Protein AF-A0A1A8DWT3-F1 (afdb_monomer_lite)

Organism: Nothobranchius kadleci (NCBI:txid1051664)

InterPro domains:
  IPR029713 Transmembrane protein 168 [PTHR14437] (1-229)

Secondary structure (DSSP, 8-state):
-HHHHHHHHH-HHHH--S-EEEEEEE----S--TTS------HHHHHHHHHHHHHHHHHHHHHHHHTT-EEEEEEE-TT---HHHHHHHHHHHHT-B-TTSSBPSEEEEEEES-B-TT-PEE-GGG-EE-HHHHHHHHHHHHTTS--EEEEEEESTT-HHHHHHGGG--SS-EEEEEEEE---TTS-TTS---TTHHHHHHHHHHH-TT----TT-TT-SEEEEEEE--

Foldseek 3Di:
DVVLVVVCLLAVQVNQPFAAAEEEEAAQAQQDDVPRGGDHDDPVVVVVSVVLRVVLQVLVVLLCVLRVHHYPYHDYDPQFADPVRVVVSLLVQLQDADPVGHRTQEYEYEYEDDADLLGWHQGPPRDTHDPVNSVVSNCVRDLVHNHAYEYEYQYANQVNSQVVQQAAPRGWYKYKYKHADPDPPADPVRGDDRNPQSNLSSCSNNPPPRPDDLPDPPDRMHIGMHTHD

Sequence (229 aa):
LECLFHGLFYELGNSLGGTCVGYAVVIPTNFCSPDGQPVLLPPGQVHELNRRSTGMLSNIQRFFACHLIENFGCDYSTSGVTLETLQAKIKAFLELRTADGPRHDTYVIFYSGHTHRSGEWALAGGDVLRLDQLLEWWREKNGSFCSRLILVLDCDNSLPWVREVRRVEGPYVAVQGATLARGSSVALEDTPQLGDFTSQWVEYNCNPNSTTRWLERDRAVSATYGIAK

Radius of gyration: 17.12 Å; chains: 1; bounding box: 46×32×48 Å

pLDDT: mean 81.99, std 15.59, range [33.81, 97.75]

Structure (mmCIF, N/CA/C/O backbone):
data_AF-A0A1A8DWT3-F1
#
_entry.id   AF-A0A1A8DWT3-F1
#
loop_
_atom_site.group_PDB
_atom_site.id
_atom_site.type_symbol
_atom_site.label_atom_id
_atom_site.label_alt_id
_atom_site.label_comp_id
_atom_site.label_asym_id
_atom_site.label_entity_id
_atom_site.label_seq_id
_atom_site.pdbx_PDB_ins_code
_atom_site.Cartn_x
_atom_site.Cartn_y
_atom_site.Cartn_z
_atom_site.occupancy
_atom_site.B_iso_or_equiv
_atom_site.auth_seq_id
_atom_site.auth_comp_id
_atom_site.auth_asym_id
_atom_site.auth_atom_id
_atom_site.pdbx_PDB_model_num
ATOM 1 N N . LEU A 1 1 ? -20.775 -8.122 2.816 1.00 40.69 1 LEU A N 1
ATOM 2 C CA . LEU A 1 1 ? -19.556 -7.382 3.215 1.00 40.69 1 LEU A CA 1
ATOM 3 C C . LEU A 1 1 ? -18.452 -7.498 2.164 1.00 40.69 1 LEU A C 1
ATOM 5 O O . LEU A 1 1 ? -17.904 -6.473 1.796 1.00 40.69 1 LEU A O 1
ATOM 9 N N . GLU A 1 2 ? -18.187 -8.686 1.607 1.00 33.81 2 GLU A N 1
ATOM 10 C CA . GLU A 1 2 ? -17.247 -8.855 0.480 1.00 33.81 2 GLU A CA 1
ATOM 11 C C . GLU A 1 2 ? -17.542 -7.919 -0.705 1.00 33.81 2 GLU A C 1
ATOM 13 O O . GLU A 1 2 ? -16.620 -7.298 -1.215 1.00 33.81 2 GLU A O 1
ATOM 18 N N . CYS A 1 3 ? -18.812 -7.707 -1.080 1.00 34.97 3 CYS A N 1
ATOM 19 C CA . CYS A 1 3 ? -19.174 -6.752 -2.141 1.00 34.97 3 CYS A CA 1
ATOM 20 C C . CYS A 1 3 ? -18.822 -5.289 -1.806 1.00 34.97 3 CYS A C 1
ATOM 22 O O . CYS A 1 3 ? -18.537 -4.517 -2.714 1.00 34.97 3 CYS A O 1
ATOM 24 N N . LEU A 1 4 ? -18.813 -4.912 -0.518 1.00 43.69 4 LEU A N 1
ATOM 25 C CA . LEU A 1 4 ? -18.410 -3.573 -0.072 1.00 43.69 4 LEU A CA 1
ATOM 26 C C . LEU A 1 4 ? -16.896 -3.409 -0.151 1.00 43.69 4 LEU A C 1
ATOM 28 O O . LEU A 1 4 ? -16.458 -2.372 -0.610 1.00 43.69 4 LEU A O 1
ATOM 32 N N . PHE A 1 5 ? -16.104 -4.423 0.216 1.00 45.97 5 PHE A N 1
ATOM 33 C CA . PHE A 1 5 ? -14.648 -4.394 0.021 1.00 45.97 5 PHE A CA 1
ATOM 34 C C . PHE A 1 5 ? -14.273 -4.441 -1.460 1.00 45.97 5 PHE A C 1
ATOM 36 O O . PHE A 1 5 ? -13.388 -3.713 -1.893 1.00 45.97 5 PHE A O 1
ATOM 43 N N . HIS A 1 6 ? -14.981 -5.240 -2.260 1.00 45.16 6 HIS A N 1
ATOM 44 C CA . HIS A 1 6 ? -14.756 -5.309 -3.700 1.00 45.16 6 HIS A CA 1
ATOM 45 C C . HIS A 1 6 ? -15.106 -3.981 -4.396 1.00 45.16 6 HIS A C 1
ATOM 47 O O . HIS A 1 6 ? -14.375 -3.565 -5.294 1.00 45.16 6 HIS A O 1
ATOM 53 N N . GLY A 1 7 ? -16.163 -3.296 -3.936 1.00 46.06 7 GLY A N 1
ATOM 54 C CA . GLY A 1 7 ? -16.511 -1.925 -4.324 1.00 46.06 7 GLY A CA 1
ATOM 55 C C . GLY A 1 7 ? -15.546 -0.872 -3.769 1.00 46.06 7 GLY A C 1
ATOM 56 O O . GLY A 1 7 ? -15.209 0.067 -4.479 1.00 46.06 7 GLY A O 1
ATOM 57 N N . LEU A 1 8 ? -15.010 -1.077 -2.559 1.00 50.84 8 LEU A N 1
ATOM 58 C CA . LEU A 1 8 ? -14.017 -0.205 -1.929 1.00 50.84 8 LEU A CA 1
ATOM 59 C C . LEU A 1 8 ? -12.749 -0.110 -2.771 1.00 50.84 8 LEU A C 1
ATOM 61 O O . LEU A 1 8 ? -12.173 0.956 -2.836 1.00 50.84 8 LEU A O 1
ATOM 65 N N . PHE A 1 9 ? -12.328 -1.192 -3.432 1.00 52.72 9 PHE A N 1
ATOM 66 C CA . PHE A 1 9 ? -11.199 -1.168 -4.371 1.00 52.72 9 PHE A CA 1
ATOM 67 C C . PHE A 1 9 ? -11.568 -0.715 -5.783 1.00 52.72 9 PHE A C 1
ATOM 69 O O . PHE A 1 9 ? -10.694 -0.256 -6.519 1.00 52.72 9 PHE A O 1
ATOM 76 N N . TYR A 1 10 ? -12.838 -0.858 -6.171 1.00 46.47 10 TYR A N 1
ATOM 77 C CA . TYR A 1 10 ? -13.343 -0.322 -7.433 1.00 46.47 10 TYR A CA 1
ATOM 78 C C . TYR A 1 10 ? -13.439 1.210 -7.382 1.00 46.47 10 TYR A C 1
ATOM 80 O O . TYR A 1 10 ? -13.222 1.857 -8.402 1.00 46.47 10 TYR A O 1
ATOM 88 N N . GLU A 1 11 ? -13.677 1.784 -6.198 1.00 51.81 11 GLU A N 1
ATOM 89 C CA . GLU A 1 11 ? -13.761 3.224 -5.950 1.00 51.81 11 GLU A CA 1
ATOM 90 C C . GLU A 1 11 ? -13.219 3.576 -4.553 1.00 51.81 11 GLU A C 1
ATOM 92 O O . GLU A 1 11 ? -13.984 4.012 -3.684 1.00 51.81 11 GLU A O 1
ATOM 97 N N . LEU A 1 12 ? -11.905 3.421 -4.310 1.00 55.62 12 LEU A N 1
ATOM 98 C CA . LEU A 1 12 ? -11.307 3.848 -3.026 1.00 55.62 12 LEU A CA 1
ATOM 99 C C . LEU A 1 12 ? -11.662 5.312 -2.752 1.00 55.62 12 LEU A C 1
ATOM 101 O O . LEU A 1 12 ? -11.933 5.685 -1.618 1.00 55.62 12 LEU A O 1
ATOM 105 N N . GLY A 1 13 ? -11.795 6.117 -3.805 1.00 46.53 13 GLY A N 1
ATOM 106 C CA . GLY A 1 13 ? -12.167 7.512 -3.668 1.00 46.53 13 GLY A CA 1
ATOM 107 C C . GLY A 1 13 ? -13.598 7.847 -3.281 1.00 46.53 13 GLY A C 1
ATOM 108 O O . GLY A 1 13 ? -13.795 8.850 -2.602 1.00 46.53 13 GLY A O 1
ATOM 109 N N . ASN A 1 14 ? -14.580 7.028 -3.657 1.00 43.94 14 ASN A N 1
ATOM 110 C CA . ASN A 1 14 ? -15.988 7.284 -3.325 1.00 43.94 14 ASN A CA 1
ATOM 111 C C . ASN A 1 14 ? -16.464 6.468 -2.114 1.00 43.94 14 ASN A C 1
ATOM 113 O O . ASN A 1 14 ? -17.538 6.735 -1.577 1.00 43.94 14 ASN A O 1
ATOM 117 N N . SER A 1 15 ? -15.681 5.468 -1.690 1.00 48.22 15 SER A N 1
ATOM 118 C CA . SER A 1 15 ? -16.102 4.454 -0.715 1.00 48.22 15 SER A CA 1
ATOM 119 C C . SER A 1 15 ? -15.298 4.448 0.588 1.00 48.22 15 SER A C 1
ATOM 121 O O . SER A 1 15 ? -15.630 3.673 1.490 1.00 48.22 15 SER A O 1
ATOM 123 N N . LEU A 1 16 ? -14.269 5.293 0.740 1.00 56.53 16 LEU A N 1
ATOM 124 C CA . LEU A 1 16 ? -13.616 5.533 2.034 1.00 56.53 16 LEU A CA 1
ATOM 125 C C . LEU A 1 16 ? -14.567 6.316 2.958 1.00 56.53 16 LEU A C 1
ATOM 127 O O . LEU A 1 16 ? -14.379 7.489 3.248 1.00 56.53 16 LEU A O 1
ATOM 131 N N . GLY A 1 17 ? -15.641 5.664 3.400 1.00 54.56 17 GLY A N 1
ATOM 132 C CA . GLY A 1 17 ? -16.468 6.162 4.489 1.00 54.56 17 GLY A CA 1
ATOM 133 C C . GLY A 1 17 ? -15.693 6.089 5.802 1.00 54.56 17 GLY A C 1
ATOM 134 O O . GLY A 1 17 ? -15.030 5.077 6.069 1.00 54.56 17 GLY A O 1
ATOM 135 N N . GLY A 1 18 ? -15.814 7.140 6.612 1.00 74.75 18 GLY A N 1
ATOM 136 C CA . GLY A 1 18 ? -15.169 7.241 7.918 1.00 74.75 18 GLY A CA 1
ATOM 137 C C . GLY A 1 18 ? -13.810 7.942 7.886 1.00 74.75 18 GLY A C 1
ATOM 138 O O . GLY A 1 18 ? -13.469 8.625 6.923 1.00 74.75 18 GLY A O 1
ATOM 139 N N . THR A 1 19 ? -13.035 7.790 8.957 1.00 89.00 19 THR A N 1
ATOM 140 C CA . THR A 1 19 ? -11.681 8.351 9.062 1.00 89.00 19 THR A CA 1
ATOM 141 C C . THR A 1 19 ? -10.650 7.388 8.470 1.00 89.00 19 THR A C 1
ATOM 143 O O . THR A 1 19 ? -10.712 6.172 8.671 1.00 89.00 19 THR A O 1
ATOM 146 N N . CYS A 1 20 ? -9.691 7.915 7.709 1.00 91.12 20 CYS A N 1
ATOM 147 C CA . CYS A 1 20 ? -8.683 7.112 7.022 1.00 91.12 20 CYS A CA 1
ATOM 148 C C . CYS A 1 20 ? -7.290 7.673 7.276 1.00 91.12 20 CYS A C 1
ATOM 150 O O . CYS A 1 20 ? -7.099 8.881 7.189 1.00 91.12 20 CYS A O 1
ATOM 152 N N . VAL A 1 21 ? -6.319 6.791 7.509 1.00 95.00 21 VAL A N 1
ATOM 153 C CA . VAL A 1 21 ? -4.903 7.147 7.642 1.00 95.00 21 VAL A CA 1
ATOM 154 C C . VAL A 1 21 ? -4.049 6.314 6.688 1.00 95.00 21 VAL A C 1
ATOM 156 O O . VAL A 1 21 ? -4.281 5.119 6.499 1.00 95.00 21 VAL A O 1
ATOM 159 N N . GLY A 1 22 ? -3.068 6.955 6.060 1.00 95.56 22 GLY A N 1
ATOM 160 C CA . GLY A 1 22 ? -2.176 6.374 5.068 1.00 95.56 22 GLY A CA 1
ATOM 161 C C . GLY A 1 22 ? -0.712 6.436 5.491 1.00 95.56 22 GLY A C 1
ATOM 162 O O . GLY A 1 22 ? -0.237 7.459 5.984 1.00 95.56 22 GLY A O 1
ATOM 163 N N . TYR A 1 23 ? 0.011 5.346 5.251 1.00 97.75 23 TYR A N 1
ATOM 164 C CA . TYR A 1 23 ? 1.461 5.260 5.368 1.00 97.75 23 TYR A CA 1
ATOM 165 C C . TYR A 1 23 ? 2.043 4.672 4.083 1.00 97.75 23 TYR A C 1
ATOM 167 O O . TYR A 1 23 ? 1.561 3.657 3.585 1.00 97.75 23 TYR A O 1
ATOM 175 N N . ALA A 1 24 ? 3.070 5.307 3.527 1.00 96.81 24 ALA A N 1
ATOM 176 C CA . ALA A 1 24 ? 3.722 4.847 2.306 1.00 96.81 24 ALA A CA 1
ATOM 177 C C . ALA A 1 24 ? 5.190 4.513 2.563 1.00 96.81 24 ALA A C 1
ATOM 179 O O . ALA A 1 24 ? 5.887 5.264 3.240 1.00 96.81 24 ALA A O 1
ATOM 180 N N . VAL A 1 25 ? 5.665 3.413 1.985 1.00 95.38 25 VAL A N 1
ATOM 181 C CA . VAL A 1 25 ? 7.059 2.970 2.058 1.00 95.38 25 VAL A CA 1
ATOM 182 C C . VAL A 1 25 ? 7.565 2.723 0.645 1.00 95.38 25 VAL A C 1
ATOM 184 O O . VAL A 1 25 ? 7.121 1.798 -0.035 1.00 95.38 25 VAL A O 1
ATOM 187 N N . VAL A 1 26 ? 8.506 3.554 0.203 1.00 93.44 26 VAL A N 1
ATOM 188 C CA . VAL A 1 26 ? 9.158 3.440 -1.102 1.00 93.44 26 VAL A CA 1
ATOM 189 C C . VAL A 1 26 ? 10.639 3.163 -0.885 1.00 93.44 26 VAL A C 1
ATOM 191 O O . VAL A 1 26 ? 11.400 4.022 -0.438 1.00 93.44 26 VAL A O 1
ATOM 194 N N . ILE A 1 27 ? 11.051 1.942 -1.208 1.00 89.00 27 ILE A N 1
ATOM 195 C CA . ILE A 1 27 ? 12.437 1.481 -1.130 1.00 89.00 27 ILE A CA 1
ATOM 196 C C . ILE A 1 27 ? 12.880 1.170 -2.560 1.00 89.00 27 ILE A C 1
ATOM 198 O O . ILE A 1 27 ? 12.630 0.064 -3.046 1.00 89.00 27 ILE A O 1
ATOM 202 N N . PRO A 1 28 ? 13.495 2.133 -3.271 1.00 77.25 28 PRO A N 1
ATOM 203 C CA . PRO A 1 28 ? 13.947 1.916 -4.635 1.00 77.25 28 PRO A CA 1
ATOM 204 C C . PRO A 1 28 ? 14.887 0.718 -4.695 1.00 77.25 28 PRO A C 1
ATOM 206 O O . PRO A 1 28 ? 15.819 0.587 -3.898 1.00 77.25 28 PRO A O 1
ATOM 209 N N . THR A 1 29 ? 14.640 -0.167 -5.653 1.00 66.06 29 THR A N 1
ATOM 210 C CA . THR A 1 29 ? 15.467 -1.345 -5.911 1.00 66.06 29 THR A CA 1
ATOM 211 C C . THR A 1 29 ? 16.823 -0.919 -6.463 1.00 66.06 29 THR A C 1
ATOM 213 O O . THR A 1 29 ? 17.010 -0.830 -7.671 1.00 66.06 29 THR A O 1
ATOM 216 N N . ASN A 1 30 ? 17.774 -0.662 -5.572 1.00 58.09 30 ASN A N 1
ATOM 217 C CA . ASN A 1 30 ? 19.140 -0.283 -5.928 1.00 58.09 30 ASN A CA 1
ATOM 218 C C . ASN A 1 30 ? 20.101 -1.481 -6.052 1.00 58.09 30 ASN A C 1
ATOM 220 O O . ASN A 1 30 ? 21.265 -1.275 -6.374 1.00 58.09 30 ASN A O 1
ATOM 224 N N . PHE A 1 31 ? 19.671 -2.714 -5.749 1.00 51.16 31 PHE A N 1
ATOM 225 C CA . PHE A 1 31 ? 20.634 -3.714 -5.264 1.00 51.16 31 PHE A CA 1
ATOM 226 C C . PHE A 1 31 ? 20.387 -5.172 -5.646 1.00 51.16 31 PHE A C 1
ATOM 228 O O . PHE A 1 31 ? 20.913 -6.041 -4.966 1.00 51.16 31 PHE A O 1
ATOM 235 N N . CYS A 1 32 ? 19.650 -5.496 -6.705 1.00 49.28 32 CYS A N 1
ATOM 236 C CA . CYS A 1 32 ? 19.490 -6.910 -7.044 1.00 49.28 32 CYS A CA 1
ATOM 237 C C . CYS A 1 32 ? 19.593 -7.149 -8.546 1.00 49.28 32 CYS A C 1
ATOM 239 O O . CYS A 1 32 ? 18.737 -6.714 -9.315 1.00 49.28 32 CYS A O 1
ATOM 241 N N . SER A 1 33 ? 20.602 -7.925 -8.950 1.00 51.59 33 SER A N 1
ATOM 242 C CA . SER A 1 33 ? 20.463 -8.789 -10.124 1.00 51.59 33 SER A CA 1
ATOM 243 C C . SER A 1 33 ? 19.190 -9.653 -9.980 1.00 51.59 33 SER A C 1
ATOM 245 O O . SER A 1 33 ? 18.665 -9.793 -8.872 1.00 51.59 33 SER A O 1
ATOM 247 N N . PRO A 1 34 ? 18.685 -10.291 -11.049 1.00 49.66 34 PRO A N 1
ATOM 248 C CA . PRO A 1 34 ? 17.579 -11.254 -10.947 1.00 49.66 34 PRO A CA 1
ATOM 249 C C . PRO A 1 34 ? 17.790 -12.365 -9.894 1.00 49.66 34 PRO A C 1
ATOM 251 O O . PRO A 1 34 ? 16.821 -12.981 -9.447 1.00 49.66 34 PRO A O 1
ATOM 254 N N . ASP A 1 35 ? 19.044 -12.579 -9.475 1.00 50.50 35 ASP A N 1
ATOM 255 C CA . ASP A 1 35 ? 19.479 -13.547 -8.464 1.00 50.50 35 ASP A CA 1
ATOM 256 C C . ASP A 1 35 ? 19.651 -12.946 -7.051 1.00 50.50 35 ASP A C 1
ATOM 258 O O . ASP A 1 35 ? 20.107 -13.633 -6.139 1.00 50.50 35 ASP A O 1
ATOM 262 N N . GLY A 1 36 ? 19.300 -11.671 -6.845 1.00 51.09 36 GLY A N 1
ATOM 263 C CA . GLY A 1 36 ? 19.318 -11.015 -5.532 1.00 51.09 36 GLY A CA 1
ATOM 264 C C . GLY A 1 36 ? 20.679 -10.470 -5.086 1.00 51.09 36 GLY A C 1
ATOM 265 O O . GLY A 1 36 ? 20.846 -10.168 -3.907 1.00 51.09 36 GLY A O 1
ATOM 266 N N . GLN A 1 37 ? 21.665 -10.364 -5.986 1.00 52.81 37 GLN A N 1
ATOM 267 C CA . GLN A 1 37 ? 22.996 -9.848 -5.642 1.00 52.81 37 GLN A CA 1
ATOM 268 C C . GLN A 1 37 ? 23.084 -8.319 -5.807 1.00 52.81 37 GLN A C 1
ATOM 270 O O . GLN A 1 37 ? 22.626 -7.811 -6.836 1.00 52.81 37 GLN A O 1
ATOM 275 N N . PRO A 1 38 ? 23.729 -7.594 -4.869 1.00 59.94 38 PRO A N 1
ATOM 276 C CA . PRO A 1 38 ? 23.978 -6.156 -4.970 1.00 59.94 38 PRO A CA 1
ATOM 277 C C . PRO A 1 38 ? 24.795 -5.815 -6.212 1.00 59.94 38 PRO A C 1
ATOM 279 O O . PRO A 1 38 ? 25.962 -6.180 -6.332 1.00 59.94 38 PRO A O 1
ATOM 282 N N . VAL A 1 39 ? 24.170 -5.082 -7.135 1.00 63.78 39 VAL A N 1
ATOM 283 C CA . VAL A 1 39 ? 24.812 -4.550 -8.340 1.00 63.78 39 VAL A CA 1
ATOM 284 C C . VAL A 1 39 ? 24.830 -3.033 -8.253 1.00 63.78 39 VAL A C 1
ATOM 286 O O . VAL A 1 39 ? 23.803 -2.405 -8.015 1.00 63.78 39 VAL A O 1
ATOM 289 N N . LEU A 1 40 ? 26.003 -2.440 -8.473 1.00 65.06 40 LEU A N 1
ATOM 290 C CA . LEU A 1 40 ? 26.128 -0.995 -8.591 1.00 65.06 40 LEU A CA 1
ATOM 291 C C . LEU A 1 40 ? 25.490 -0.543 -9.910 1.00 65.06 40 LEU A C 1
ATOM 293 O O . LEU A 1 40 ? 25.955 -0.907 -10.991 1.00 65.06 40 LEU A O 1
ATOM 297 N N . LEU A 1 41 ? 24.422 0.245 -9.821 1.00 66.19 41 LEU A N 1
ATOM 298 C CA . LEU A 1 41 ? 23.754 0.789 -10.998 1.00 66.19 41 LEU A CA 1
ATOM 299 C C . LEU A 1 41 ? 24.595 1.922 -11.625 1.00 66.19 41 LEU A C 1
ATOM 301 O O . LEU A 1 41 ? 25.138 2.759 -10.898 1.00 66.19 41 LEU A O 1
ATOM 305 N N . PRO A 1 42 ? 24.686 2.006 -12.967 1.00 76.75 42 PRO A N 1
ATOM 306 C CA . PRO A 1 42 ? 25.267 3.155 -13.653 1.00 76.75 42 PRO A CA 1
ATOM 307 C C . PRO A 1 42 ? 24.586 4.476 -13.246 1.00 76.75 42 PRO A C 1
ATOM 309 O O . PRO A 1 42 ? 23.371 4.485 -13.028 1.00 76.75 42 PRO A O 1
ATOM 312 N N . PRO A 1 43 ? 25.299 5.621 -13.236 1.00 75.81 43 PRO A N 1
ATOM 313 C CA . PRO A 1 43 ? 24.750 6.901 -12.771 1.00 75.81 43 PRO A CA 1
ATOM 314 C C . PRO A 1 43 ? 23.433 7.322 -13.444 1.00 75.81 43 PRO A C 1
ATOM 316 O O . PRO A 1 43 ? 22.539 7.842 -12.780 1.00 75.81 43 PRO A O 1
ATOM 319 N N . GLY A 1 44 ? 23.281 7.056 -14.747 1.00 76.81 44 GLY A N 1
ATOM 320 C CA . GLY A 1 44 ? 22.041 7.347 -15.477 1.00 76.81 44 GLY A CA 1
ATOM 321 C C . GLY A 1 44 ? 20.846 6.515 -15.000 1.00 76.81 44 GLY A C 1
ATOM 322 O O . GLY A 1 44 ? 19.747 7.043 -14.866 1.00 76.81 44 GLY A O 1
ATOM 323 N N . GLN A 1 45 ? 21.066 5.240 -14.665 1.00 75.31 45 GLN A N 1
ATOM 324 C CA . GLN A 1 45 ? 20.019 4.364 -14.129 1.00 75.31 45 GLN A CA 1
ATOM 325 C C . GLN A 1 45 ? 19.640 4.754 -12.696 1.00 75.31 45 GLN A C 1
ATOM 327 O O . GLN A 1 45 ? 18.464 4.728 -12.351 1.00 75.31 45 GLN A O 1
ATOM 332 N N . VAL A 1 46 ? 20.610 5.193 -11.883 1.00 77.50 46 VAL A N 1
ATOM 333 C CA . VAL A 1 46 ? 20.346 5.738 -10.540 1.00 77.50 46 VAL A CA 1
ATOM 334 C C . VAL A 1 46 ? 19.497 7.008 -10.620 1.00 77.50 46 VAL A C 1
ATOM 336 O O . VAL A 1 46 ? 18.551 7.169 -9.850 1.00 77.50 46 VAL A O 1
ATOM 339 N N . HIS A 1 47 ? 19.811 7.916 -11.550 1.00 80.50 47 HIS A N 1
ATOM 340 C CA . HIS A 1 47 ? 19.030 9.138 -11.735 1.00 80.50 47 HIS A CA 1
ATOM 341 C C . HIS A 1 47 ? 17.587 8.834 -12.149 1.00 80.50 47 HIS A C 1
ATOM 343 O O . HIS A 1 47 ? 16.655 9.375 -11.554 1.00 80.50 47 HIS A O 1
ATOM 349 N N . GLU A 1 48 ? 17.399 7.928 -13.109 1.00 81.88 48 GLU A N 1
ATOM 350 C CA . GLU A 1 48 ? 16.068 7.530 -13.563 1.00 81.88 48 GLU A CA 1
ATOM 351 C C . GLU A 1 48 ? 15.266 6.838 -12.456 1.00 81.88 48 GLU A C 1
ATOM 353 O O . GLU A 1 48 ? 14.107 7.174 -12.221 1.00 81.88 48 GLU A O 1
ATOM 358 N N . LEU A 1 49 ? 15.892 5.931 -11.707 1.00 80.69 49 LEU A N 1
ATOM 359 C CA . LEU A 1 49 ? 15.252 5.253 -10.584 1.00 80.69 49 LEU A CA 1
ATOM 360 C C . LEU A 1 49 ? 14.818 6.237 -9.490 1.00 80.69 49 LEU A C 1
ATOM 362 O O . LEU A 1 49 ? 13.698 6.138 -8.984 1.00 80.69 49 LEU A O 1
ATOM 366 N N . ASN A 1 50 ? 15.666 7.215 -9.156 1.00 84.25 50 ASN A N 1
ATOM 367 C CA . ASN A 1 50 ? 15.306 8.286 -8.228 1.00 84.25 50 ASN A CA 1
ATOM 368 C C . ASN A 1 50 ? 14.119 9.097 -8.764 1.00 84.25 50 ASN A C 1
ATOM 370 O O . ASN A 1 50 ? 13.163 9.317 -8.026 1.00 84.25 50 ASN A O 1
ATOM 374 N N . ARG A 1 51 ? 14.144 9.494 -10.045 1.00 87.38 51 ARG A N 1
ATOM 375 C CA . ARG A 1 51 ? 13.063 10.252 -10.700 1.00 87.38 51 ARG A CA 1
ATOM 376 C C . ARG A 1 51 ? 11.730 9.503 -10.649 1.00 87.38 51 ARG A C 1
ATOM 378 O O . ARG A 1 51 ? 10.704 10.088 -10.311 1.00 87.38 51 ARG A O 1
ATOM 385 N N . ARG A 1 52 ? 11.739 8.203 -10.952 1.00 87.19 52 ARG A N 1
ATOM 386 C CA . ARG A 1 52 ? 10.541 7.354 -10.885 1.00 87.19 52 ARG A CA 1
ATOM 387 C C . ARG A 1 52 ? 10.040 7.205 -9.453 1.00 87.19 52 ARG A C 1
ATOM 389 O O . ARG A 1 52 ? 8.842 7.306 -9.208 1.00 87.19 52 ARG A O 1
ATOM 396 N N . SER A 1 53 ? 10.945 7.013 -8.499 1.00 87.88 53 SER A N 1
ATOM 397 C CA . SER A 1 53 ? 10.578 6.796 -7.098 1.00 87.88 53 SER A CA 1
ATOM 398 C C . SER A 1 53 ? 10.028 8.047 -6.421 1.00 87.88 53 SER A C 1
ATOM 400 O O . SER A 1 53 ? 9.054 7.959 -5.674 1.00 87.88 53 SER A O 1
ATOM 402 N N . THR A 1 54 ? 10.578 9.224 -6.723 1.00 88.56 54 THR A N 1
ATOM 403 C CA . THR A 1 54 ? 9.990 10.493 -6.276 1.00 88.56 54 THR A CA 1
ATOM 404 C C . THR A 1 54 ? 8.644 10.750 -6.947 1.00 88.56 54 THR A C 1
ATOM 406 O O . THR A 1 54 ? 7.710 11.167 -6.268 1.00 88.56 54 THR A O 1
ATOM 409 N N . GLY A 1 55 ? 8.495 10.405 -8.232 1.00 90.81 55 GLY A N 1
ATOM 410 C CA . GLY A 1 55 ? 7.202 10.420 -8.922 1.00 90.81 55 GLY A CA 1
ATOM 411 C C . GLY A 1 55 ? 6.151 9.530 -8.245 1.00 90.81 55 GLY A C 1
ATOM 412 O O . GLY A 1 55 ? 5.019 9.967 -8.041 1.00 90.81 55 GLY A O 1
ATOM 413 N N . MET A 1 56 ? 6.525 8.318 -7.817 1.00 91.56 56 MET A N 1
ATOM 414 C CA . MET A 1 56 ? 5.646 7.433 -7.039 1.00 91.56 56 MET A CA 1
ATOM 415 C C . MET A 1 56 ? 5.212 8.071 -5.717 1.00 91.56 56 MET A C 1
ATOM 417 O O . MET A 1 56 ? 4.023 8.064 -5.404 1.00 91.56 56 MET A O 1
ATOM 421 N N . LEU A 1 57 ? 6.141 8.667 -4.964 1.00 91.50 57 LEU A N 1
ATOM 422 C CA . LEU A 1 57 ? 5.814 9.364 -3.716 1.00 91.50 57 LEU A CA 1
ATOM 423 C C . LEU A 1 57 ? 4.837 10.517 -3.952 1.00 91.50 57 LEU A C 1
ATOM 425 O O . LEU A 1 57 ? 3.838 10.618 -3.244 1.00 91.50 57 LEU A O 1
ATOM 429 N N . SER A 1 58 ? 5.080 11.349 -4.970 1.00 93.44 58 SER A N 1
ATOM 430 C CA . SER A 1 58 ? 4.169 12.439 -5.333 1.00 93.44 58 SER A CA 1
ATOM 431 C C . SER A 1 58 ? 2.783 11.922 -5.723 1.00 93.44 58 SER A C 1
ATOM 433 O O . SER A 1 58 ? 1.778 12.505 -5.324 1.00 93.44 58 SER A O 1
ATOM 435 N N . ASN A 1 59 ? 2.709 10.801 -6.446 1.00 93.50 59 ASN A N 1
ATOM 436 C CA . ASN A 1 59 ? 1.442 10.164 -6.794 1.00 93.50 59 ASN A CA 1
ATOM 437 C C . ASN A 1 59 ? 0.688 9.673 -5.550 1.00 93.50 59 ASN A C 1
ATOM 439 O O . ASN A 1 59 ? -0.505 9.937 -5.424 1.00 93.50 59 ASN A O 1
ATOM 443 N N . ILE A 1 60 ? 1.359 9.009 -4.608 1.00 93.75 60 ILE A N 1
ATOM 444 C CA . ILE A 1 60 ? 0.707 8.521 -3.384 1.00 93.75 60 ILE A CA 1
ATOM 445 C C . ILE A 1 60 ? 0.277 9.668 -2.470 1.00 93.75 60 ILE A C 1
ATOM 447 O O . ILE A 1 60 ? -0.827 9.644 -1.931 1.00 93.75 60 ILE A O 1
ATOM 451 N N . GLN A 1 61 ? 1.083 10.722 -2.359 1.00 93.19 61 GLN A N 1
ATOM 452 C CA . GLN A 1 61 ? 0.682 11.935 -1.648 1.00 93.19 61 GLN A CA 1
ATOM 453 C C . GLN A 1 61 ? -0.535 12.600 -2.304 1.00 93.19 61 GLN A C 1
ATOM 455 O O . GLN A 1 61 ? -1.446 13.029 -1.595 1.00 93.19 61 GLN A O 1
ATOM 460 N N . ARG A 1 62 ? -0.595 12.636 -3.645 1.00 92.62 62 ARG A N 1
ATOM 461 C CA . ARG A 1 62 ? -1.781 13.092 -4.387 1.00 92.62 62 ARG A CA 1
ATOM 462 C C . ARG A 1 62 ? -2.996 12.235 -4.050 1.00 92.62 62 ARG A C 1
ATOM 464 O O . ARG A 1 62 ? -4.042 12.793 -3.754 1.00 92.62 62 ARG A O 1
ATOM 471 N N . PHE A 1 63 ? -2.852 10.912 -4.046 1.00 90.75 63 PHE A N 1
ATOM 472 C CA . PHE A 1 63 ? -3.927 9.996 -3.670 1.00 90.75 63 PHE A CA 1
ATOM 473 C C . PHE A 1 63 ? -4.439 10.262 -2.251 1.00 90.75 63 PHE A C 1
ATOM 475 O O . PHE A 1 63 ? -5.646 10.396 -2.056 1.00 90.75 63 PHE A O 1
ATOM 482 N N . PHE A 1 64 ? -3.541 10.422 -1.273 1.00 91.88 64 PHE A N 1
ATOM 483 C CA . PHE A 1 64 ? -3.945 10.756 0.092 1.00 91.88 64 PHE A CA 1
ATOM 484 C C . PHE A 1 64 ? -4.704 12.086 0.151 1.00 91.88 64 PHE A C 1
ATOM 486 O O . PHE A 1 64 ? -5.769 12.153 0.760 1.00 91.88 64 PHE A O 1
ATOM 493 N N . ALA A 1 65 ? -4.220 13.118 -0.543 1.00 90.81 65 ALA A N 1
ATOM 494 C CA . ALA A 1 65 ? -4.881 14.418 -0.589 1.00 90.81 65 ALA A CA 1
ATOM 495 C C . ALA A 1 65 ? -6.259 14.368 -1.278 1.00 90.81 65 ALA A C 1
ATOM 497 O O . ALA A 1 65 ? -7.223 14.929 -0.761 1.00 90.81 65 ALA A O 1
ATOM 498 N N . CYS A 1 66 ? -6.372 13.676 -2.417 1.00 87.44 66 CYS A N 1
ATOM 499 C CA . CYS A 1 66 ? -7.615 13.552 -3.184 1.00 87.44 66 CYS A CA 1
ATOM 500 C C . CYS A 1 66 ? -8.734 12.849 -2.408 1.00 87.44 66 CYS A C 1
ATOM 502 O O . CYS A 1 66 ? -9.906 13.114 -2.668 1.00 87.44 66 CYS A O 1
ATOM 504 N N . HIS A 1 67 ? -8.386 11.983 -1.456 1.00 84.88 67 HIS A N 1
ATOM 505 C CA . HIS A 1 67 ? -9.346 11.209 -0.667 1.00 84.88 67 HIS A CA 1
ATOM 506 C C . HIS A 1 67 ? -9.381 11.593 0.810 1.00 84.88 67 HIS A C 1
ATOM 508 O O . HIS A 1 67 ? -9.955 10.860 1.610 1.00 84.88 67 HIS A O 1
ATOM 514 N N . LEU A 1 68 ? -8.781 12.736 1.171 1.00 88.25 68 LEU A N 1
ATOM 515 C CA . LEU A 1 68 ? -8.736 13.249 2.546 1.00 88.25 68 LEU A CA 1
ATOM 516 C C . LEU A 1 68 ? -8.200 12.215 3.554 1.00 88.25 68 LEU A C 1
ATOM 518 O O . LEU A 1 68 ? -8.642 12.150 4.699 1.00 88.25 68 LEU A O 1
ATOM 522 N N . ILE A 1 69 ? -7.243 11.397 3.116 1.00 90.44 69 ILE A N 1
ATOM 523 C CA . ILE A 1 69 ? -6.564 10.415 3.957 1.00 90.44 69 ILE A CA 1
ATOM 524 C C . ILE A 1 69 ? -5.526 11.157 4.796 1.00 90.44 69 ILE A C 1
ATOM 526 O O . ILE A 1 69 ? -4.659 11.849 4.255 1.00 90.44 69 ILE A O 1
ATOM 530 N N . GLU A 1 70 ? -5.585 10.989 6.115 1.00 93.19 70 GLU A N 1
ATOM 531 C CA . GLU A 1 70 ? -4.575 11.515 7.025 1.00 93.19 70 GLU A CA 1
ATOM 532 C C . GLU A 1 70 ? -3.215 10.898 6.690 1.00 93.19 70 GLU A C 1
ATOM 534 O O . GLU A 1 70 ? -3.036 9.680 6.689 1.00 93.19 70 GLU A O 1
ATOM 539 N N . ASN A 1 71 ? -2.239 11.742 6.371 1.00 94.19 71 ASN A N 1
ATOM 540 C CA . ASN A 1 71 ? -0.913 11.280 5.998 1.00 94.19 71 ASN A CA 1
ATOM 541 C C . ASN A 1 71 ? -0.057 11.084 7.254 1.00 94.19 71 ASN A C 1
ATOM 543 O O . ASN A 1 71 ? 0.459 12.055 7.805 1.00 94.19 71 ASN A O 1
ATOM 547 N N . PHE A 1 72 ? 0.127 9.831 7.673 1.00 96.31 72 PHE A N 1
ATOM 548 C CA . PHE A 1 72 ? 1.054 9.493 8.754 1.00 96.31 72 PHE A CA 1
ATOM 549 C C . PHE A 1 72 ? 2.513 9.701 8.329 1.00 96.31 72 PHE A C 1
ATOM 551 O O . PHE A 1 72 ? 3.347 10.143 9.117 1.00 96.31 72 PHE A O 1
ATOM 558 N N . GLY A 1 73 ? 2.829 9.378 7.075 1.00 94.25 73 GLY A N 1
ATOM 559 C CA . GLY A 1 73 ? 4.165 9.544 6.524 1.00 94.25 73 GLY A CA 1
ATOM 560 C C . GLY A 1 73 ? 4.355 8.856 5.177 1.00 94.25 73 GLY A C 1
ATOM 561 O O . GLY A 1 73 ? 3.628 7.936 4.800 1.00 94.25 73 GLY A O 1
ATOM 562 N N . CYS A 1 74 ? 5.373 9.305 4.448 1.00 93.19 74 CYS A N 1
ATOM 563 C CA . CYS A 1 74 ? 5.834 8.688 3.210 1.00 93.19 74 CYS A CA 1
ATOM 564 C C . CYS A 1 74 ? 7.347 8.492 3.308 1.00 93.19 74 CYS A C 1
ATOM 566 O O . CYS A 1 74 ? 8.118 9.436 3.131 1.00 93.19 74 CYS A O 1
ATOM 568 N N . ASP A 1 75 ? 7.759 7.273 3.627 1.00 93.00 75 ASP A N 1
ATOM 569 C CA . ASP A 1 75 ? 9.154 6.906 3.793 1.00 93.00 75 ASP A CA 1
ATOM 570 C C . ASP A 1 75 ? 9.810 6.630 2.444 1.00 93.00 75 ASP A C 1
ATOM 572 O O . ASP A 1 75 ? 9.293 5.882 1.612 1.00 93.00 75 ASP A O 1
ATOM 576 N N . TYR A 1 76 ? 10.993 7.209 2.268 1.00 90.62 76 TYR A N 1
ATOM 577 C CA . TYR A 1 76 ? 11.850 7.008 1.112 1.00 90.62 76 TYR A CA 1
ATOM 578 C C . TYR A 1 76 ? 13.244 6.613 1.576 1.00 90.62 76 TYR A C 1
ATOM 580 O O . TYR A 1 76 ? 13.880 7.371 2.308 1.00 90.62 76 TYR A O 1
ATOM 588 N N . SER A 1 77 ? 13.737 5.452 1.144 1.00 87.62 77 SER A N 1
ATOM 589 C CA . SER A 1 77 ? 15.107 5.046 1.465 1.00 87.62 77 SER A CA 1
ATOM 590 C C . SER A 1 77 ? 15.797 4.345 0.309 1.00 87.62 77 SER A C 1
ATOM 592 O O . SER A 1 77 ? 15.458 3.220 -0.049 1.00 87.62 77 SER A O 1
ATOM 594 N N . THR A 1 78 ? 16.836 4.987 -0.223 1.00 81.19 78 THR A N 1
ATOM 595 C CA . THR A 1 78 ? 17.725 4.417 -1.243 1.00 81.19 78 THR A CA 1
ATOM 596 C C . THR A 1 78 ? 18.720 3.411 -0.670 1.00 81.19 78 THR A C 1
ATOM 598 O O . THR A 1 78 ? 19.224 2.577 -1.416 1.00 81.19 78 THR A O 1
ATOM 601 N N . SER A 1 79 ? 19.012 3.460 0.632 1.00 77.25 79 SER A N 1
ATOM 602 C CA . SER A 1 79 ? 19.917 2.523 1.313 1.00 77.25 79 SER A CA 1
ATOM 603 C C . SER A 1 79 ? 19.191 1.330 1.945 1.00 77.25 79 SER A C 1
ATOM 605 O O . SER A 1 79 ? 19.820 0.517 2.617 1.00 77.25 79 SER A O 1
ATOM 607 N N . GLY A 1 80 ? 17.873 1.226 1.755 1.00 82.44 80 GLY A N 1
ATOM 608 C CA . GLY A 1 80 ? 17.029 0.247 2.436 1.00 82.44 80 GLY A CA 1
ATOM 609 C C . GLY A 1 80 ? 16.591 0.697 3.833 1.00 82.44 80 GLY A C 1
ATOM 610 O O . GLY A 1 80 ? 17.036 1.720 4.357 1.00 82.44 80 GLY A O 1
ATOM 611 N N . VAL A 1 81 ? 15.673 -0.058 4.428 1.00 88.12 81 VAL A N 1
ATOM 612 C CA . VAL A 1 81 ? 15.140 0.166 5.782 1.00 88.12 81 VAL A CA 1
ATOM 613 C C . VAL A 1 81 ? 15.320 -1.127 6.563 1.00 88.12 81 VAL A C 1
ATOM 615 O O . VAL A 1 81 ? 15.087 -2.190 5.998 1.00 88.12 81 VAL A O 1
ATOM 618 N N . THR A 1 82 ? 15.757 -1.062 7.821 1.00 91.56 82 THR A N 1
ATOM 619 C CA . THR A 1 82 ? 15.887 -2.253 8.678 1.00 91.56 82 THR A CA 1
ATOM 620 C C . THR A 1 82 ? 14.520 -2.718 9.177 1.00 91.56 82 THR A C 1
ATOM 622 O O . THR A 1 82 ? 13.588 -1.915 9.298 1.00 91.56 82 THR A O 1
ATOM 625 N N . LEU A 1 83 ? 14.396 -4.003 9.522 1.00 93.56 83 LEU A N 1
ATOM 626 C CA . LEU A 1 83 ? 13.153 -4.541 10.081 1.00 93.56 83 LEU A CA 1
ATOM 627 C C . LEU A 1 83 ? 12.741 -3.822 11.366 1.00 93.56 83 LEU A C 1
ATOM 629 O O . LEU A 1 83 ? 11.574 -3.480 11.516 1.00 93.56 83 LEU A O 1
ATOM 633 N N . GLU A 1 84 ? 13.692 -3.526 12.251 1.00 95.25 84 GLU A N 1
ATOM 634 C CA . GLU A 1 84 ? 13.425 -2.829 13.512 1.00 95.25 84 GLU A CA 1
ATOM 635 C C . GLU A 1 84 ? 12.808 -1.439 13.290 1.00 95.25 84 GLU A C 1
ATOM 637 O O . GLU A 1 84 ? 11.773 -1.113 13.875 1.00 95.25 84 GLU A O 1
ATOM 642 N N . THR A 1 85 ? 13.400 -0.629 12.403 1.00 94.38 85 THR A N 1
ATOM 643 C CA . THR A 1 85 ? 12.888 0.720 12.109 1.00 94.38 85 THR A CA 1
ATOM 644 C C . THR A 1 85 ? 11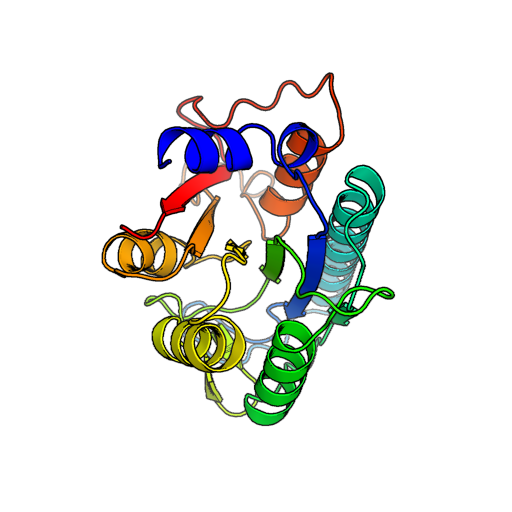.515 0.660 11.445 1.00 94.38 85 THR A C 1
ATOM 646 O O . THR A 1 85 ? 10.613 1.413 11.821 1.00 94.38 85 THR A O 1
ATOM 649 N N . LEU A 1 86 ? 11.331 -0.255 10.487 1.00 95.44 86 LEU A N 1
ATOM 650 C CA . LEU A 1 86 ? 10.049 -0.421 9.808 1.00 95.44 86 LEU A CA 1
ATOM 651 C C . LEU A 1 86 ? 8.962 -0.911 10.773 1.00 95.44 86 LEU A C 1
ATOM 653 O O . LEU A 1 86 ? 7.857 -0.372 10.774 1.00 95.44 86 LEU A O 1
ATOM 657 N N . GLN A 1 87 ? 9.281 -1.884 11.627 1.00 96.62 87 GLN A N 1
ATOM 658 C CA . GLN A 1 87 ? 8.380 -2.405 12.650 1.00 96.62 87 GLN A CA 1
ATOM 659 C C . GLN A 1 87 ? 7.944 -1.303 13.617 1.00 96.62 87 GLN A C 1
ATOM 661 O O . GLN A 1 87 ? 6.750 -1.178 13.890 1.00 96.62 87 GLN A O 1
ATOM 666 N N . ALA A 1 88 ? 8.879 -0.496 14.125 1.00 96.56 88 ALA A N 1
ATOM 667 C CA . ALA A 1 88 ? 8.560 0.599 15.039 1.00 96.56 88 ALA A CA 1
ATOM 668 C C . ALA A 1 88 ? 7.580 1.597 14.401 1.00 96.56 88 ALA A C 1
ATOM 670 O O . ALA A 1 88 ? 6.572 1.951 15.015 1.00 96.56 88 ALA A O 1
ATOM 671 N N . LYS A 1 89 ? 7.821 1.988 13.141 1.00 96.75 89 LYS A N 1
ATOM 672 C CA . LYS A 1 89 ? 6.927 2.890 12.402 1.00 96.75 89 LYS A CA 1
ATOM 673 C C . LYS A 1 89 ? 5.566 2.278 12.107 1.00 96.75 89 LYS A C 1
ATOM 675 O O . LYS A 1 89 ? 4.561 2.939 12.343 1.00 96.75 89 LYS A O 1
ATOM 680 N N . ILE A 1 90 ? 5.514 1.031 11.633 1.00 97.50 90 ILE A N 1
ATOM 681 C CA . ILE A 1 90 ? 4.241 0.354 11.361 1.00 97.50 90 ILE A CA 1
ATOM 682 C C . ILE A 1 90 ? 3.438 0.225 12.655 1.00 97.50 90 ILE A C 1
ATOM 684 O O . ILE A 1 90 ? 2.263 0.569 12.665 1.00 97.50 90 ILE A O 1
ATOM 688 N N . LYS A 1 91 ? 4.043 -0.197 13.770 1.00 96.81 91 LYS A N 1
ATOM 689 C CA . LYS A 1 91 ? 3.318 -0.292 15.046 1.00 96.81 91 LYS A CA 1
ATOM 690 C C . LYS A 1 91 ? 2.788 1.068 15.511 1.00 96.81 91 LYS A C 1
ATOM 692 O O . LYS A 1 91 ? 1.624 1.135 15.893 1.00 96.81 91 LYS A O 1
ATOM 697 N N . ALA A 1 92 ? 3.583 2.136 15.408 1.00 96.56 92 ALA A N 1
ATOM 698 C CA . ALA A 1 92 ? 3.130 3.492 15.726 1.00 96.56 92 ALA A CA 1
ATOM 699 C C . ALA A 1 92 ? 1.971 3.949 14.819 1.00 96.56 92 ALA A C 1
ATOM 701 O O . ALA A 1 92 ? 0.981 4.489 15.305 1.00 96.56 92 ALA A O 1
ATOM 702 N N 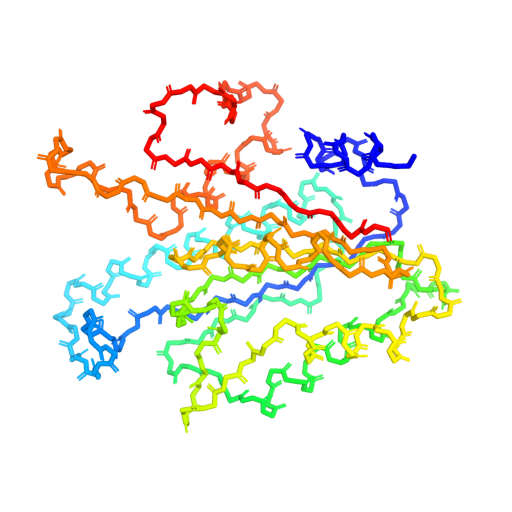. PHE A 1 93 ? 2.055 3.668 13.516 1.00 97.38 93 PHE A N 1
ATOM 703 C CA . PHE A 1 93 ? 0.987 3.930 12.550 1.00 97.38 93 PHE A CA 1
ATOM 704 C C . PHE A 1 93 ? -0.308 3.193 12.912 1.00 97.38 93 PHE A C 1
ATOM 706 O O . PHE A 1 93 ? -1.370 3.804 12.975 1.00 97.38 93 PHE A O 1
ATOM 713 N N . LEU A 1 94 ? -0.226 1.895 13.215 1.00 95.56 94 LEU A N 1
ATOM 714 C CA . LEU A 1 94 ? -1.380 1.074 13.600 1.00 95.56 94 LEU A CA 1
ATOM 715 C C . LEU A 1 94 ? -2.002 1.503 14.937 1.00 95.56 94 LEU A C 1
ATOM 717 O O . LEU A 1 94 ? -3.160 1.186 15.218 1.00 95.56 94 LEU A O 1
ATOM 721 N N . GLU A 1 95 ? -1.240 2.222 15.760 1.00 94.25 95 GLU A N 1
ATOM 722 C CA . GLU A 1 95 ? -1.682 2.824 17.012 1.00 94.25 95 GLU A CA 1
ATOM 723 C C . GLU A 1 95 ? -2.185 4.265 16.867 1.00 94.25 95 GLU A C 1
ATOM 725 O O . GLU A 1 95 ? -2.613 4.852 17.868 1.00 94.25 95 GLU A O 1
ATOM 730 N N . LEU A 1 96 ? -2.219 4.826 15.660 1.00 93.50 96 LEU A N 1
ATOM 731 C CA . LEU A 1 96 ? -2.737 6.170 15.460 1.00 93.50 96 LEU A CA 1
ATOM 732 C C . LEU A 1 96 ? -4.245 6.223 15.731 1.00 93.50 96 LEU A C 1
ATOM 734 O O . LEU A 1 96 ? -4.988 5.276 15.449 1.00 93.50 96 LEU A O 1
ATOM 738 N N . ARG A 1 97 ? -4.695 7.332 16.308 1.00 91.81 97 ARG A N 1
ATOM 739 C CA . ARG A 1 97 ? -6.095 7.638 16.619 1.00 91.81 97 ARG A CA 1
ATOM 740 C C . ARG A 1 97 ? -6.448 8.974 15.996 1.00 91.81 97 ARG A C 1
ATOM 742 O O . ARG A 1 97 ? -5.563 9.799 15.788 1.00 91.81 97 ARG A O 1
ATOM 749 N N . THR A 1 98 ? -7.725 9.169 15.728 1.00 89.81 98 THR A N 1
ATOM 750 C CA . THR A 1 98 ? -8.249 10.455 15.281 1.00 89.81 98 THR A CA 1
ATOM 751 C C . THR A 1 98 ? -8.130 11.485 16.411 1.00 89.81 98 THR A C 1
ATOM 753 O O . THR A 1 98 ? -7.960 11.134 17.584 1.00 89.81 98 THR A O 1
ATOM 756 N N . ALA A 1 99 ? -8.234 12.773 16.078 1.00 86.06 99 ALA A N 1
ATOM 757 C CA . ALA A 1 99 ? -8.094 13.860 17.053 1.00 86.06 99 ALA A CA 1
ATOM 758 C C . ALA A 1 99 ? -9.121 13.802 18.206 1.00 86.06 99 ALA A C 1
ATOM 760 O O . ALA A 1 99 ? -8.844 14.268 19.309 1.00 86.06 99 ALA A O 1
ATOM 761 N N . ASP A 1 100 ? -10.293 13.214 17.965 1.00 84.62 100 ASP A N 1
ATOM 762 C CA . ASP A 1 100 ? -11.373 12.998 18.932 1.00 84.62 100 ASP A CA 1
ATOM 763 C C . ASP A 1 100 ? -11.234 11.687 19.737 1.00 84.62 100 ASP A C 1
ATOM 765 O O . ASP A 1 100 ? -12.036 11.423 20.634 1.00 84.62 100 ASP A O 1
ATOM 769 N N . GLY A 1 101 ? -10.200 10.877 19.468 1.00 84.06 101 GLY A N 1
ATOM 770 C CA . GLY A 1 101 ? -9.822 9.703 20.259 1.00 84.06 101 GLY A CA 1
ATOM 771 C C . GLY A 1 101 ? -10.123 8.295 19.704 1.00 84.06 101 GLY A C 1
ATOM 772 O O . GLY A 1 101 ? -9.405 7.370 20.119 1.00 84.06 101 GLY A O 1
ATOM 773 N N . PRO A 1 102 ? -11.117 8.029 18.829 1.00 87.56 102 PRO A N 1
ATOM 774 C CA . PRO A 1 102 ? -11.314 6.687 18.275 1.00 87.56 102 PRO A CA 1
ATOM 775 C C . PRO A 1 102 ? -10.179 6.239 17.335 1.00 87.56 102 PRO A C 1
ATOM 777 O O . PRO A 1 102 ? -9.286 6.997 16.956 1.00 87.56 102 PRO A O 1
ATOM 780 N N . ARG A 1 103 ? -10.172 4.941 17.005 1.00 90.19 103 ARG A N 1
ATOM 781 C CA . ARG A 1 103 ? -9.309 4.392 15.946 1.00 90.19 103 ARG A CA 1
ATOM 782 C C . ARG A 1 103 ? -9.788 4.887 14.586 1.00 90.19 103 ARG A C 1
ATOM 784 O O . ARG A 1 103 ? -10.973 5.160 14.424 1.00 90.19 103 ARG A O 1
ATOM 791 N N . HIS A 1 104 ? -8.878 4.925 13.616 1.00 91.56 104 HIS A N 1
ATOM 792 C CA . HIS A 1 104 ? -9.280 5.168 12.238 1.00 91.56 104 HIS A CA 1
ATOM 793 C C . HIS A 1 104 ? -10.131 4.005 11.721 1.00 91.56 104 HIS A C 1
ATOM 795 O O . HIS A 1 104 ? -9.894 2.841 12.065 1.00 91.56 104 HIS A O 1
ATOM 801 N N . ASP A 1 105 ? -11.107 4.296 10.868 1.00 89.62 105 ASP A N 1
ATOM 802 C CA . ASP A 1 105 ? -11.935 3.261 10.248 1.00 89.62 105 ASP A CA 1
ATOM 803 C C . ASP A 1 105 ? -11.148 2.460 9.202 1.00 89.62 105 ASP A C 1
ATOM 805 O O . ASP A 1 105 ? -11.443 1.284 8.967 1.00 89.62 105 ASP A O 1
ATOM 809 N N . THR A 1 106 ? -10.151 3.091 8.570 1.00 91.12 106 THR A N 1
ATOM 810 C CA . THR A 1 106 ? -9.291 2.478 7.548 1.00 91.12 106 THR A CA 1
ATOM 811 C C . THR A 1 106 ? -7.830 2.889 7.716 1.00 91.12 106 THR A C 1
ATOM 813 O O . THR A 1 106 ? -7.511 4.071 7.824 1.00 91.12 106 THR A O 1
ATOM 816 N N . TYR A 1 107 ? -6.939 1.904 7.666 1.00 94.38 107 TYR A N 1
ATOM 817 C CA . TYR A 1 107 ? -5.493 2.065 7.604 1.00 94.38 107 TYR A CA 1
ATOM 818 C C . TYR A 1 107 ? -5.016 1.586 6.237 1.00 94.38 107 TYR A C 1
ATOM 820 O O . TYR A 1 107 ? -5.269 0.443 5.853 1.00 94.38 107 TYR A O 1
ATOM 828 N N . VAL A 1 108 ? -4.321 2.446 5.500 1.00 94.62 108 VAL A N 1
ATOM 829 C CA . VAL A 1 108 ? -3.762 2.126 4.185 1.00 94.62 108 VAL A CA 1
ATOM 830 C C . VAL A 1 108 ? -2.245 2.093 4.286 1.00 94.62 108 VAL A C 1
ATOM 832 O O . VAL A 1 108 ? -1.630 3.087 4.664 1.00 94.62 108 VAL A O 1
ATOM 835 N N . ILE A 1 109 ? -1.634 0.967 3.925 1.00 97.06 109 ILE A N 1
ATOM 836 C CA . ILE A 1 109 ? -0.184 0.863 3.754 1.00 97.06 109 ILE A CA 1
ATOM 837 C C . ILE A 1 109 ? 0.109 0.688 2.271 1.00 97.06 109 ILE A C 1
ATOM 839 O O . ILE A 1 109 ? -0.304 -0.295 1.656 1.00 97.06 109 ILE A O 1
ATOM 843 N N . PHE A 1 110 ? 0.842 1.637 1.705 1.00 96.50 110 PHE A N 1
ATOM 844 C CA . PHE A 1 110 ? 1.409 1.516 0.372 1.00 96.50 110 PHE A CA 1
ATOM 845 C C . PHE A 1 110 ? 2.854 1.029 0.469 1.00 96.50 110 PHE A C 1
ATOM 847 O O . PHE A 1 110 ? 3.645 1.582 1.235 1.00 96.50 110 PHE A O 1
ATOM 854 N N . TYR A 1 111 ? 3.213 0.032 -0.334 1.00 95.75 111 TYR A N 1
ATOM 855 C CA . TYR A 1 111 ? 4.584 -0.446 -0.445 1.00 95.75 111 TYR A CA 1
ATOM 856 C C . TYR A 1 111 ? 5.023 -0.545 -1.899 1.00 95.75 111 TYR A C 1
ATOM 858 O O . TYR A 1 111 ? 4.355 -1.168 -2.726 1.00 95.75 111 TYR A O 1
ATOM 866 N N . SER A 1 112 ? 6.197 0.017 -2.172 1.00 93.00 112 SER A N 1
ATOM 867 C CA . SER A 1 112 ? 6.928 -0.176 -3.415 1.00 93.00 112 SER A CA 1
ATOM 868 C C . SER A 1 112 ? 8.389 -0.453 -3.107 1.00 93.00 112 SER A C 1
ATOM 870 O O . SER A 1 112 ? 9.088 0.397 -2.555 1.00 93.00 112 SER A O 1
ATOM 872 N N . GLY A 1 113 ? 8.876 -1.626 -3.494 1.00 89.56 113 GLY A N 1
ATOM 873 C CA . GLY A 1 113 ? 10.264 -2.001 -3.270 1.00 89.56 113 GLY A CA 1
ATOM 874 C C . GLY A 1 113 ? 10.575 -3.446 -3.623 1.00 89.56 113 GLY A C 1
ATOM 875 O O . GLY A 1 113 ? 9.790 -4.134 -4.283 1.00 89.56 113 GLY A O 1
ATOM 876 N N . HIS A 1 114 ? 11.761 -3.897 -3.211 1.00 86.50 114 HIS A N 1
ATOM 877 C CA . HIS A 1 114 ? 12.234 -5.237 -3.532 1.00 86.50 114 HIS A CA 1
ATOM 878 C C . HIS A 1 114 ? 11.466 -6.310 -2.757 1.00 86.50 114 HIS A C 1
ATOM 880 O O . HIS A 1 114 ? 11.307 -6.227 -1.542 1.00 86.50 114 HIS A O 1
ATOM 886 N N . THR A 1 115 ? 11.041 -7.356 -3.460 1.00 89.38 115 THR A N 1
ATOM 887 C CA . THR A 1 115 ? 10.352 -8.501 -2.859 1.00 89.38 115 THR A CA 1
ATOM 888 C C . THR A 1 115 ? 10.986 -9.807 -3.295 1.00 89.38 115 THR A C 1
ATOM 890 O O . THR A 1 115 ? 11.389 -9.957 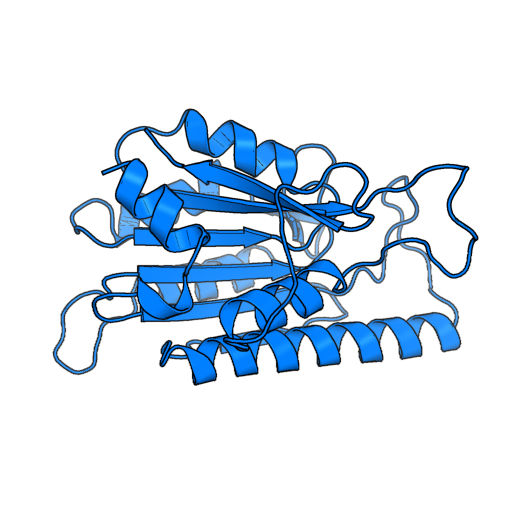-4.451 1.00 89.38 115 THR A O 1
ATOM 893 N N . HIS A 1 116 ? 11.029 -10.776 -2.384 1.00 89.50 116 HIS A N 1
ATOM 894 C CA . HIS A 1 116 ? 11.382 -12.151 -2.723 1.00 89.50 116 HIS A CA 1
ATOM 895 C C . HIS A 1 116 ? 10.257 -12.824 -3.519 1.00 89.50 116 HIS A C 1
ATOM 897 O O . HIS A 1 116 ? 9.135 -12.329 -3.585 1.00 89.50 116 HIS A O 1
ATOM 903 N N . ARG A 1 117 ? 10.534 -13.987 -4.122 1.00 87.94 117 ARG A N 1
ATOM 904 C CA . ARG A 1 117 ? 9.557 -14.722 -4.956 1.00 87.94 117 ARG A CA 1
ATOM 905 C C . ARG A 1 117 ? 8.285 -15.127 -4.201 1.00 87.94 117 ARG A C 1
ATOM 907 O O . ARG A 1 117 ? 7.237 -15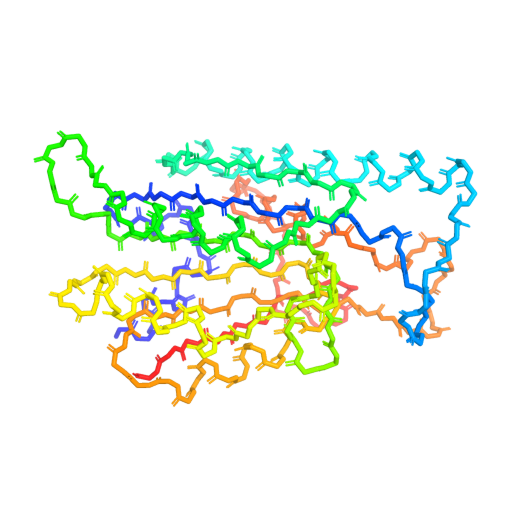.294 -4.817 1.00 87.94 117 ARG A O 1
ATOM 914 N N . SER A 1 118 ? 8.376 -15.286 -2.885 1.00 88.50 118 SER A N 1
ATOM 915 C CA . SER A 1 118 ? 7.258 -15.563 -1.974 1.00 88.50 118 SER A CA 1
ATOM 916 C C . SER A 1 118 ? 6.525 -14.297 -1.505 1.00 88.50 118 SER A C 1
ATOM 918 O O . SER A 1 118 ? 5.519 -14.398 -0.810 1.00 88.50 118 SER A O 1
ATOM 920 N N . GLY A 1 119 ? 6.953 -13.117 -1.959 1.00 90.62 119 GLY A N 1
ATOM 921 C CA . GLY A 1 119 ? 6.307 -11.824 -1.738 1.00 90.62 119 GLY A CA 1
ATOM 922 C C . GLY A 1 119 ? 6.766 -11.078 -0.490 1.00 90.62 119 GLY A C 1
ATOM 923 O O . GLY A 1 119 ? 6.332 -9.948 -0.280 1.00 90.62 119 GLY A O 1
ATOM 924 N N . GLU A 1 120 ? 7.652 -11.658 0.324 1.00 94.25 120 GLU A N 1
ATOM 925 C CA . GLU A 1 120 ? 8.232 -10.959 1.470 1.00 94.25 120 GLU A CA 1
ATOM 926 C C . GLU A 1 120 ? 8.979 -9.708 1.025 1.00 94.25 120 GLU A C 1
ATOM 928 O O . GLU A 1 120 ? 9.700 -9.720 0.022 1.00 94.25 120 GLU A O 1
ATOM 933 N N . TRP A 1 121 ? 8.839 -8.639 1.804 1.00 94.00 121 TRP A N 1
ATOM 934 C CA . TRP A 1 121 ? 9.565 -7.402 1.560 1.00 94.00 121 TRP A CA 1
ATOM 935 C C . TRP A 1 121 ? 11.007 -7.604 1.987 1.00 94.00 121 TRP A C 1
ATOM 937 O O . TRP A 1 121 ? 11.264 -7.947 3.141 1.00 94.00 121 TRP A O 1
ATOM 947 N N . ALA A 1 122 ? 11.937 -7.391 1.064 1.00 90.62 122 ALA A N 1
ATOM 948 C CA . ALA A 1 122 ? 13.355 -7.457 1.363 1.00 90.62 122 ALA A CA 1
ATOM 949 C C . ALA A 1 122 ? 13.798 -6.146 2.019 1.00 90.62 122 ALA A C 1
ATOM 951 O O . ALA A 1 122 ? 13.552 -5.055 1.492 1.00 90.62 122 ALA A O 1
ATOM 952 N N . LEU A 1 123 ? 14.441 -6.260 3.176 1.00 90.69 123 LEU A N 1
ATOM 953 C CA . LEU A 1 123 ? 14.853 -5.142 4.012 1.00 90.69 123 LEU A CA 1
ATOM 954 C C . LEU A 1 123 ? 16.382 -5.068 4.115 1.00 90.69 123 LEU A C 1
ATOM 956 O O . LEU A 1 123 ? 17.117 -5.981 3.727 1.00 90.69 123 LEU A O 1
ATOM 960 N N . ALA A 1 124 ? 16.879 -3.939 4.617 1.00 87.75 124 ALA A N 1
ATOM 961 C CA . ALA A 1 124 ? 18.306 -3.768 4.861 1.00 87.75 124 ALA A CA 1
ATOM 962 C C . ALA A 1 124 ? 18.795 -4.797 5.892 1.00 87.75 124 ALA A C 1
ATOM 964 O O . ALA A 1 124 ? 18.087 -5.111 6.844 1.00 87.75 124 ALA A O 1
ATOM 965 N N . GLY A 1 125 ? 20.017 -5.300 5.705 1.00 82.19 125 GLY A N 1
ATOM 966 C CA . GLY A 1 125 ? 20.601 -6.321 6.582 1.00 82.19 125 GLY A CA 1
ATOM 967 C C . GLY A 1 125 ? 20.210 -7.763 6.240 1.00 82.19 125 GLY A C 1
ATOM 968 O O . GLY A 1 125 ? 20.648 -8.673 6.932 1.00 82.19 125 GLY A O 1
ATOM 969 N N . GLY A 1 126 ? 19.443 -7.988 5.165 1.00 83.00 126 GLY A N 1
ATOM 970 C CA . GLY A 1 126 ? 18.981 -9.325 4.771 1.00 83.00 126 GLY A CA 1
ATOM 971 C C . GLY A 1 126 ? 17.741 -9.796 5.532 1.00 83.00 126 GLY A C 1
ATOM 972 O O . GLY A 1 126 ? 17.294 -10.925 5.334 1.00 83.00 126 GLY A O 1
ATOM 973 N N . ASP A 1 127 ? 17.177 -8.929 6.374 1.00 89.94 127 ASP A N 1
ATOM 974 C CA . ASP A 1 127 ? 15.894 -9.168 7.015 1.00 89.94 127 ASP A CA 1
ATOM 975 C C . ASP A 1 127 ? 14.757 -9.141 5.993 1.00 89.94 127 ASP A C 1
ATOM 977 O O . ASP A 1 127 ? 14.847 -8.542 4.915 1.00 89.94 127 ASP A O 1
ATOM 981 N N . VAL A 1 128 ? 13.644 -9.765 6.366 1.00 93.50 128 VAL A N 1
ATOM 982 C CA . VAL A 1 128 ? 12.432 -9.792 5.553 1.00 93.50 128 VAL A CA 1
ATOM 983 C C . VAL A 1 128 ? 11.210 -9.490 6.407 1.00 93.50 128 VAL A C 1
ATOM 985 O O . VAL A 1 128 ? 11.121 -9.952 7.543 1.00 93.50 128 VAL A O 1
ATOM 988 N N . LEU A 1 129 ? 10.251 -8.750 5.850 1.00 96.06 129 LEU A N 1
ATOM 989 C CA . LEU A 1 129 ? 8.917 -8.619 6.436 1.00 96.06 129 LEU A CA 1
ATOM 990 C C . LEU A 1 129 ? 7.949 -9.536 5.695 1.00 96.06 129 LEU A C 1
ATOM 992 O O . LEU A 1 129 ? 7.778 -9.435 4.477 1.00 96.06 129 LEU A O 1
ATOM 996 N N . ARG A 1 130 ? 7.306 -10.425 6.449 1.00 96.56 130 ARG A N 1
ATOM 997 C CA . ARG A 1 130 ? 6.283 -11.348 5.954 1.00 96.56 130 ARG A CA 1
ATOM 998 C C . ARG A 1 130 ? 4.877 -10.808 6.210 1.00 96.56 130 ARG A C 1
ATOM 1000 O O . ARG A 1 130 ? 4.667 -9.981 7.099 1.00 96.56 130 ARG A O 1
ATOM 1007 N N . LEU A 1 131 ? 3.907 -11.308 5.443 1.00 96.00 131 LEU A N 1
ATOM 1008 C CA . LEU A 1 131 ? 2.508 -10.922 5.604 1.00 96.00 131 LEU A CA 1
ATOM 1009 C C . LEU A 1 131 ? 1.969 -11.333 6.981 1.00 96.00 131 LEU A C 1
ATOM 1011 O O . LEU A 1 131 ? 1.350 -10.517 7.656 1.00 96.00 131 LEU A O 1
ATOM 1015 N N . ASP A 1 132 ? 2.225 -12.566 7.419 1.00 95.19 132 ASP A N 1
ATOM 1016 C CA . ASP A 1 132 ? 1.795 -13.091 8.720 1.00 95.19 132 ASP A CA 1
ATOM 1017 C C . ASP A 1 132 ? 2.249 -12.213 9.898 1.00 95.19 132 ASP A C 1
ATOM 1019 O O . ASP A 1 132 ? 1.436 -11.911 10.774 1.00 95.19 132 ASP A O 1
ATOM 1023 N N . GLN A 1 133 ? 3.496 -11.737 9.864 1.00 96.69 133 GLN A N 1
ATOM 1024 C CA . GLN A 1 133 ? 4.073 -10.829 10.855 1.00 96.69 133 GLN A CA 1
ATOM 1025 C C . GLN A 1 133 ? 3.361 -9.466 10.871 1.00 96.69 133 GLN A C 1
ATOM 1027 O O . GLN A 1 133 ? 3.003 -8.960 11.936 1.00 96.69 133 GLN A O 1
ATOM 1032 N N . LEU A 1 134 ? 3.089 -8.880 9.700 1.00 97.12 134 LEU A N 1
ATOM 1033 C CA . LEU A 1 134 ? 2.331 -7.627 9.605 1.00 97.12 134 LEU A CA 1
ATOM 1034 C C . LEU A 1 134 ? 0.897 -7.808 10.130 1.00 97.12 134 LEU A C 1
ATOM 1036 O O . LEU A 1 134 ? 0.387 -6.969 10.875 1.00 97.12 134 LEU A O 1
ATOM 1040 N N . LEU A 1 135 ? 0.251 -8.923 9.782 1.00 95.62 135 LEU A N 1
ATOM 1041 C CA . LEU A 1 135 ? -1.098 -9.254 10.241 1.00 95.62 135 LEU A CA 1
ATOM 1042 C C . LEU A 1 135 ? -1.159 -9.543 11.743 1.00 95.62 135 LEU A C 1
ATOM 1044 O O . LEU A 1 135 ? -2.180 -9.276 12.375 1.00 95.62 135 LEU A O 1
ATOM 1048 N N . GLU A 1 136 ? -0.094 -10.083 12.328 1.00 95.75 136 GLU A N 1
ATOM 1049 C CA . GLU A 1 136 ? 0.034 -10.226 13.774 1.00 95.75 136 GLU A CA 1
ATOM 1050 C C . GLU A 1 136 ? 0.029 -8.855 14.451 1.00 95.75 136 GLU A C 1
ATOM 1052 O O . GLU A 1 136 ? -0.780 -8.635 15.350 1.00 95.75 136 GLU A O 1
ATOM 1057 N N . TRP A 1 137 ? 0.833 -7.904 13.964 1.00 96.44 137 TRP A N 1
ATOM 1058 C CA . TRP A 1 137 ? 0.824 -6.532 14.483 1.00 96.44 137 TRP A CA 1
ATOM 1059 C C . TRP A 1 137 ? -0.539 -5.859 14.298 1.00 96.44 137 TRP A C 1
ATOM 1061 O O . TRP A 1 137 ? -1.012 -5.157 15.191 1.00 96.44 137 TRP A O 1
ATOM 1071 N N . TRP A 1 138 ? -1.209 -6.109 13.171 1.00 95.00 138 TRP A N 1
ATOM 1072 C CA . TRP A 1 138 ? -2.571 -5.637 12.941 1.00 95.00 138 TRP A CA 1
ATOM 1073 C C . TRP A 1 138 ? -3.557 -6.183 13.976 1.00 95.00 138 TRP A C 1
ATOM 1075 O O . TRP A 1 138 ? -4.279 -5.407 14.601 1.00 95.00 138 TRP A O 1
ATOM 1085 N N . ARG A 1 139 ? -3.565 -7.501 14.208 1.00 93.25 139 ARG A N 1
ATOM 1086 C CA . ARG A 1 139 ? -4.437 -8.136 15.208 1.00 93.25 139 ARG A CA 1
ATOM 1087 C C . ARG A 1 139 ? -4.123 -7.656 16.624 1.00 93.25 139 ARG A C 1
ATOM 1089 O O . ARG A 1 139 ? -5.053 -7.398 17.380 1.00 93.25 139 ARG A O 1
ATOM 1096 N N . GLU A 1 140 ? -2.845 -7.484 16.957 1.00 93.38 140 GLU A N 1
ATOM 1097 C CA . GLU A 1 140 ? -2.394 -6.971 18.256 1.00 93.38 140 GLU A CA 1
ATOM 1098 C C . GLU A 1 140 ? -2.994 -5.586 18.551 1.00 93.38 140 GLU A C 1
ATOM 1100 O O . GLU A 1 140 ? -3.456 -5.333 19.662 1.00 93.38 140 GLU A O 1
ATOM 1105 N N . LYS A 1 141 ? -3.007 -4.682 17.561 1.00 91.75 141 LYS A N 1
ATOM 1106 C CA . LYS A 1 141 ? -3.410 -3.278 17.763 1.00 91.75 141 LYS A CA 1
ATOM 1107 C C . LYS A 1 141 ? -4.875 -2.986 17.457 1.00 91.75 141 LYS A C 1
ATOM 1109 O O . LYS A 1 141 ? -5.450 -2.090 18.082 1.00 91.75 141 LYS A O 1
ATOM 1114 N N . ASN A 1 142 ? -5.455 -3.714 16.505 1.00 89.88 142 ASN A N 1
ATOM 1115 C CA . ASN A 1 142 ? -6.768 -3.430 15.928 1.00 89.88 142 ASN A CA 1
ATOM 1116 C C . ASN A 1 142 ? -7.725 -4.636 15.927 1.00 89.88 142 ASN A C 1
ATOM 1118 O O . ASN A 1 142 ? -8.864 -4.490 15.503 1.00 89.88 142 ASN A O 1
ATOM 1122 N N . GLY A 1 143 ? -7.329 -5.807 16.444 1.00 84.25 143 GLY A N 1
ATOM 1123 C CA . GLY A 1 143 ? -8.159 -7.023 16.418 1.00 84.25 143 GLY A CA 1
ATOM 1124 C C . GLY A 1 143 ? -9.456 -6.953 17.234 1.00 84.25 143 GLY A C 1
ATOM 1125 O O . GLY A 1 143 ? -10.377 -7.722 16.977 1.00 84.25 143 GLY A O 1
ATOM 1126 N N . SER A 1 144 ? -9.551 -6.032 18.196 1.00 84.44 144 SER A N 1
ATOM 1127 C CA . SER A 1 144 ? -10.770 -5.751 18.969 1.00 84.44 144 SER A CA 1
ATOM 1128 C C . SER A 1 144 ? -11.596 -4.580 18.421 1.00 84.44 144 SER A C 1
ATOM 1130 O O . SER A 1 144 ? -12.607 -4.213 19.018 1.00 84.44 144 SER A O 1
ATOM 1132 N N . PHE A 1 145 ? -11.174 -3.983 17.304 1.00 84.38 145 PHE A N 1
ATOM 1133 C CA . PHE A 1 145 ? -11.814 -2.831 16.678 1.00 84.38 145 PHE A CA 1
ATOM 1134 C C . PHE A 1 145 ? -12.369 -3.211 15.300 1.00 84.38 145 PHE A C 1
ATOM 1136 O O . PHE A 1 145 ? -11.896 -4.139 14.651 1.00 84.38 145 PHE A O 1
ATOM 1143 N N . CYS A 1 146 ? -13.353 -2.455 14.815 1.00 83.31 146 CYS A N 1
ATOM 1144 C CA . CYS A 1 146 ? -13.923 -2.637 13.474 1.00 83.31 146 CYS A CA 1
ATOM 1145 C C . CYS A 1 146 ? -13.107 -1.934 12.371 1.00 83.31 146 CYS A C 1
ATOM 1147 O O . CYS A 1 146 ? -13.617 -1.712 11.273 1.00 83.31 146 CYS A O 1
ATOM 1149 N N . SER A 1 147 ? -11.860 -1.558 12.665 1.00 88.56 147 SER A N 1
ATOM 1150 C CA . SER A 1 147 ? -10.960 -0.924 11.708 1.00 88.56 147 SER A CA 1
ATOM 1151 C C . SER A 1 147 ? -10.601 -1.886 10.576 1.00 88.56 147 SER A C 1
ATOM 1153 O O . SER A 1 147 ? -10.625 -3.110 10.731 1.00 88.56 147 SER A O 1
ATOM 1155 N N . ARG A 1 148 ? -10.243 -1.321 9.426 1.00 90.81 148 ARG A N 1
ATOM 1156 C CA . ARG A 1 148 ? -9.880 -2.055 8.209 1.00 90.81 148 ARG A CA 1
ATOM 1157 C C . ARG A 1 148 ? -8.423 -1.800 7.854 1.00 90.81 148 ARG A C 1
ATOM 1159 O O . ARG A 1 148 ? -7.959 -0.674 7.998 1.00 90.81 148 ARG A O 1
ATOM 1166 N N . LEU A 1 149 ? -7.731 -2.810 7.340 1.00 93.25 149 LEU A N 1
ATOM 1167 C CA . LEU A 1 149 ? -6.377 -2.681 6.806 1.00 93.25 149 LEU A CA 1
ATOM 1168 C C . LEU A 1 149 ? -6.372 -2.940 5.301 1.00 93.25 149 LEU A C 1
ATOM 1170 O O . LEU A 1 149 ? -6.854 -3.967 4.826 1.00 93.25 149 LEU A O 1
ATOM 1174 N N . ILE A 1 150 ? -5.778 -2.019 4.553 1.00 93.12 150 ILE A N 1
ATOM 1175 C CA . ILE A 1 150 ? -5.610 -2.115 3.108 1.00 93.12 150 ILE A CA 1
ATOM 1176 C C . ILE A 1 150 ? -4.124 -2.043 2.790 1.00 93.12 150 ILE A C 1
ATOM 1178 O O . ILE A 1 150 ? -3.459 -1.067 3.127 1.00 93.12 150 ILE A O 1
ATOM 1182 N N . LEU A 1 151 ? -3.613 -3.066 2.115 1.00 95.44 151 LEU A N 1
ATOM 1183 C CA . LEU A 1 151 ? -2.254 -3.090 1.590 1.00 95.44 151 LEU A CA 1
ATOM 1184 C C . LEU A 1 151 ? -2.301 -2.844 0.082 1.00 95.44 151 LEU A C 1
ATOM 1186 O O . LEU A 1 151 ? -2.970 -3.581 -0.640 1.00 95.44 151 LEU A O 1
ATOM 1190 N N . VAL A 1 152 ? -1.584 -1.832 -0.398 1.00 94.75 152 VAL A N 1
ATOM 1191 C CA . VAL A 1 152 ? -1.415 -1.546 -1.829 1.00 94.75 152 VAL A CA 1
ATOM 1192 C C . VAL A 1 152 ? 0.045 -1.788 -2.189 1.00 94.75 152 VAL A C 1
ATOM 1194 O O . VAL A 1 152 ? 0.935 -1.138 -1.648 1.00 94.75 152 VAL A O 1
ATOM 1197 N N . LEU A 1 153 ? 0.291 -2.750 -3.075 1.00 94.75 153 LEU A N 1
ATOM 1198 C CA . LEU A 1 153 ? 1.622 -3.257 -3.394 1.00 94.75 153 LEU A CA 1
ATOM 1199 C C . LEU A 1 153 ? 1.962 -2.985 -4.864 1.00 94.75 153 LEU A C 1
ATOM 1201 O O . LEU A 1 153 ? 1.428 -3.645 -5.762 1.00 94.75 153 LEU A O 1
ATOM 1205 N N . ASP A 1 154 ? 2.886 -2.056 -5.100 1.00 92.50 154 ASP A N 1
ATOM 1206 C CA . ASP A 1 154 ? 3.552 -1.870 -6.392 1.00 92.50 154 ASP A CA 1
ATO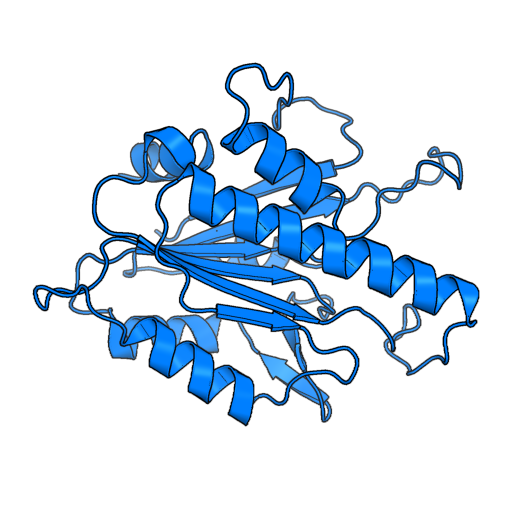M 1207 C C . ASP A 1 154 ? 4.925 -2.550 -6.333 1.00 92.50 154 ASP A C 1
ATOM 1209 O O . ASP A 1 154 ? 5.934 -1.932 -6.006 1.00 92.50 154 ASP A O 1
ATOM 1213 N N . CYS A 1 155 ? 4.956 -3.869 -6.530 1.00 90.12 155 CYS A N 1
ATOM 1214 C CA . CYS A 1 155 ? 6.183 -4.661 -6.504 1.00 90.12 155 CYS A CA 1
ATOM 1215 C C . CYS A 1 155 ? 6.065 -5.923 -7.371 1.00 90.12 155 CYS A C 1
ATOM 1217 O O . CYS A 1 155 ? 4.964 -6.407 -7.644 1.00 90.12 155 CYS A O 1
ATOM 1219 N N . ASP A 1 156 ? 7.213 -6.473 -7.780 1.00 86.12 156 ASP A N 1
ATOM 1220 C CA . ASP A 1 156 ? 7.283 -7.591 -8.733 1.00 86.12 156 ASP A CA 1
ATOM 1221 C C . ASP A 1 156 ? 6.576 -8.864 -8.238 1.00 86.12 156 ASP A C 1
ATOM 1223 O O . ASP A 1 156 ? 5.906 -9.543 -9.015 1.00 86.12 156 ASP A O 1
ATOM 1227 N N . ASN A 1 157 ? 6.686 -9.184 -6.945 1.00 88.50 157 ASN A N 1
ATOM 1228 C CA . ASN A 1 157 ? 6.121 -10.400 -6.360 1.00 88.50 157 ASN A CA 1
ATOM 1229 C C . ASN A 1 157 ? 4.967 -10.082 -5.395 1.00 88.50 157 ASN A C 1
ATOM 1231 O O . ASN A 1 157 ? 4.928 -10.589 -4.280 1.00 88.50 157 ASN A O 1
ATOM 1235 N N . SER A 1 158 ? 4.006 -9.252 -5.810 1.00 91.38 158 SER A N 1
ATOM 1236 C CA . SER A 1 158 ? 2.840 -8.894 -4.978 1.00 91.38 158 SER A CA 1
ATOM 1237 C C . SER A 1 158 ? 1.774 -10.006 -4.876 1.00 91.38 158 SER A C 1
ATOM 1239 O O . SER A 1 158 ? 1.054 -10.119 -3.880 1.00 91.38 158 SER A O 1
ATOM 1241 N N . LEU A 1 159 ? 1.665 -10.865 -5.900 1.00 92.50 159 LEU A N 1
ATOM 1242 C CA . LEU A 1 159 ? 0.609 -11.881 -6.020 1.00 92.50 159 LEU A CA 1
ATOM 1243 C C . LEU A 1 159 ? 0.565 -12.942 -4.903 1.00 92.50 159 LEU A C 1
ATOM 1245 O O . LEU A 1 159 ? -0.544 -13.363 -4.558 1.00 92.50 159 LEU A O 1
ATOM 1249 N N . PRO A 1 160 ? 1.693 -13.419 -4.340 1.00 94.81 160 PRO A N 1
ATOM 1250 C CA . PRO A 1 160 ? 1.675 -14.305 -3.181 1.00 94.81 160 PRO A CA 1
ATOM 1251 C C . PRO A 1 160 ? 0.842 -13.743 -2.024 1.00 94.81 160 PRO A C 1
ATOM 1253 O O . PRO A 1 160 ? -0.074 -14.427 -1.569 1.00 94.81 160 PRO A O 1
ATOM 1256 N N . TRP A 1 161 ? 1.047 -12.477 -1.642 1.00 95.38 161 TRP A N 1
ATOM 1257 C CA . TRP A 1 161 ? 0.289 -11.836 -0.559 1.00 95.38 161 TRP A CA 1
ATOM 1258 C C . TRP A 1 161 ? -1.195 -11.684 -0.905 1.00 95.38 161 TRP A C 1
ATOM 1260 O O . TRP A 1 161 ? -2.062 -11.926 -0.067 1.00 95.38 161 TRP A O 1
ATOM 1270 N N . VAL A 1 162 ? -1.509 -11.376 -2.167 1.00 92.50 162 VAL A N 1
ATOM 1271 C CA . VAL A 1 162 ? -2.893 -11.316 -2.671 1.00 92.50 162 VAL A CA 1
ATOM 1272 C C . VAL A 1 162 ? -3.615 -12.667 -2.560 1.00 92.50 162 VAL A C 1
ATOM 1274 O O . VAL A 1 162 ? -4.826 -12.717 -2.338 1.00 92.50 162 VAL A O 1
ATOM 1277 N N . ARG A 1 163 ? -2.902 -13.786 -2.721 1.00 93.00 163 ARG A N 1
ATOM 1278 C CA . ARG A 1 163 ? -3.472 -15.135 -2.560 1.00 93.00 163 ARG A CA 1
ATOM 1279 C C . ARG A 1 163 ? -3.555 -15.541 -1.096 1.00 93.00 163 ARG A C 1
ATOM 1281 O O . ARG A 1 163 ? -4.536 -16.167 -0.702 1.00 93.00 163 ARG A O 1
ATOM 1288 N N . GLU A 1 164 ? -2.531 -15.213 -0.320 1.00 93.50 164 GLU A N 1
ATOM 1289 C CA . GLU A 1 164 ? -2.414 -15.580 1.086 1.00 93.50 164 GLU A CA 1
ATOM 1290 C C . GLU A 1 164 ? -3.468 -14.881 1.944 1.00 93.50 164 GLU A C 1
ATOM 1292 O O . GLU A 1 164 ? -4.125 -15.552 2.739 1.00 93.50 164 GLU A O 1
ATOM 1297 N N . VAL A 1 165 ? -3.738 -13.590 1.706 1.00 91.50 165 VAL A N 1
ATOM 1298 C CA . VAL A 1 165 ? -4.757 -12.848 2.467 1.00 91.50 165 VAL A CA 1
ATOM 1299 C C . VAL A 1 165 ? -6.139 -13.504 2.382 1.00 91.50 165 VAL A C 1
ATOM 1301 O O . VAL A 1 165 ? -6.866 -13.511 3.363 1.00 91.50 165 VAL A O 1
ATOM 1304 N N . ARG A 1 166 ? -6.478 -14.168 1.266 1.00 89.75 166 ARG A N 1
ATOM 1305 C CA . ARG A 1 166 ? -7.765 -14.876 1.080 1.00 89.75 166 ARG A CA 1
ATOM 1306 C C . ARG A 1 166 ? -7.955 -16.091 1.994 1.00 89.75 166 ARG A C 1
ATOM 1308 O O . ARG A 1 166 ? -9.019 -16.708 1.987 1.00 89.75 166 ARG A O 1
ATOM 1315 N N . ARG A 1 167 ? -6.901 -16.510 2.695 1.00 90.25 167 ARG A N 1
ATOM 1316 C CA . ARG A 1 167 ? -6.917 -17.608 3.674 1.00 90.25 167 ARG A CA 1
ATOM 1317 C C . ARG A 1 167 ? -6.932 -17.104 5.114 1.00 90.25 167 ARG A C 1
ATOM 1319 O O . ARG A 1 167 ? -7.038 -17.916 6.023 1.00 90.25 167 ARG A O 1
ATOM 1326 N N . VAL A 1 168 ? -6.781 -15.800 5.315 1.00 87.69 168 VAL A N 1
ATOM 1327 C CA . VAL A 1 168 ? -6.813 -15.171 6.632 1.00 87.69 168 VAL A CA 1
ATOM 1328 C C . VAL A 1 168 ? -8.272 -15.042 7.052 1.00 87.69 168 VAL A C 1
ATOM 1330 O O . VAL A 1 168 ? -9.085 -14.567 6.265 1.00 87.69 168 VAL A O 1
ATOM 1333 N N . GLU A 1 169 ? -8.580 -15.459 8.277 1.00 82.38 169 GLU A N 1
ATOM 1334 C CA . GLU A 1 169 ? -9.910 -15.346 8.881 1.00 82.38 169 GLU A CA 1
ATOM 1335 C C . GLU A 1 169 ? -9.874 -14.368 10.053 1.00 82.38 169 GLU A C 1
ATOM 1337 O O . GLU A 1 169 ? -8.920 -14.367 10.842 1.00 82.38 169 GLU A O 1
ATOM 1342 N N . GLY A 1 170 ? -10.920 -13.550 10.181 1.00 76.56 170 GLY A N 1
ATOM 1343 C CA . GLY A 1 170 ? -11.156 -12.702 11.352 1.00 76.56 170 GLY A CA 1
ATOM 1344 C C . GLY A 1 170 ? -10.926 -11.200 11.141 1.00 76.56 170 GLY A C 1
ATOM 1345 O O . GLY A 1 170 ? -11.846 -10.431 11.417 1.00 76.56 170 GLY A O 1
ATOM 1346 N N . PRO A 1 171 ? -9.744 -10.725 10.698 1.00 77.38 171 PRO A N 1
ATOM 1347 C CA . PRO A 1 171 ? -9.501 -9.300 10.541 1.00 77.38 171 PRO A CA 1
ATOM 1348 C C . PRO A 1 171 ? -9.998 -8.785 9.183 1.00 77.38 171 PRO A C 1
ATOM 1350 O O . PRO A 1 171 ? -9.825 -9.433 8.152 1.00 77.38 171 PRO A O 1
ATOM 1353 N N . TYR A 1 172 ? -10.528 -7.560 9.166 1.00 85.38 172 TYR A N 1
ATOM 1354 C CA . TYR A 1 172 ? -10.890 -6.861 7.933 1.00 85.38 172 TYR A CA 1
ATOM 1355 C C . TYR A 1 172 ? -9.643 -6.397 7.178 1.00 85.38 172 TYR A C 1
ATOM 1357 O O . TYR A 1 172 ? -9.197 -5.259 7.334 1.00 85.38 172 TYR A O 1
ATOM 1365 N N . VAL A 1 173 ? -9.063 -7.291 6.379 1.00 90.56 173 VAL A N 1
ATOM 1366 C CA . VAL A 1 173 ? -7.839 -7.016 5.622 1.00 90.56 173 VAL A CA 1
ATOM 1367 C C . VAL A 1 173 ? -8.043 -7.270 4.145 1.00 90.56 173 VAL A C 1
ATOM 1369 O O . VAL A 1 173 ? -8.663 -8.253 3.743 1.00 90.56 173 VAL A O 1
ATOM 1372 N N . ALA A 1 174 ? -7.460 -6.406 3.328 1.00 91.25 174 ALA A N 1
ATOM 1373 C CA . ALA A 1 174 ? -7.377 -6.629 1.904 1.00 91.25 174 ALA A CA 1
ATOM 1374 C C . ALA A 1 174 ? -6.026 -6.203 1.332 1.00 91.25 174 ALA A C 1
ATOM 1376 O O . ALA A 1 174 ? -5.354 -5.312 1.848 1.00 91.25 174 ALA A O 1
ATOM 1377 N N . VAL A 1 175 ? -5.638 -6.869 0.250 1.00 92.69 175 VAL A N 1
ATOM 1378 C CA . VAL A 1 175 ? -4.389 -6.654 -0.472 1.00 92.69 175 VAL A CA 1
ATOM 1379 C C . VAL A 1 175 ? -4.711 -6.413 -1.936 1.00 92.69 175 VAL A C 1
ATOM 1381 O O . VAL A 1 175 ? -5.344 -7.244 -2.591 1.00 92.69 175 VAL A O 1
ATOM 1384 N N . GLN A 1 176 ? -4.229 -5.294 -2.455 1.00 91.62 176 GLN A N 1
ATOM 1385 C CA . GLN A 1 176 ? -4.181 -5.005 -3.874 1.00 91.62 176 GLN A CA 1
ATOM 1386 C C . GLN A 1 176 ? -2.730 -5.091 -4.346 1.00 91.62 176 GLN A C 1
ATOM 1388 O O . GLN A 1 176 ? -1.870 -4.369 -3.851 1.00 91.62 176 GLN A O 1
ATOM 1393 N N . GLY A 1 177 ? -2.466 -5.963 -5.313 1.00 90.50 177 GLY A N 1
ATOM 1394 C CA . GLY A 1 177 ? -1.156 -6.137 -5.929 1.00 90.50 177 GLY A CA 1
ATOM 1395 C C . GLY A 1 177 ? -1.137 -5.735 -7.399 1.00 90.50 177 GLY A C 1
ATOM 1396 O O . GLY A 1 177 ? -2.144 -5.850 -8.103 1.00 90.50 177 GLY A O 1
ATOM 1397 N N . ALA A 1 178 ? 0.028 -5.296 -7.862 1.00 88.69 178 ALA A N 1
ATOM 1398 C CA . ALA A 1 178 ? 0.320 -5.034 -9.263 1.00 88.69 178 ALA A CA 1
ATOM 1399 C C . ALA A 1 178 ? 0.856 -6.282 -9.982 1.00 88.69 178 ALA A C 1
ATOM 1401 O O . ALA A 1 178 ? 1.612 -7.072 -9.417 1.00 88.69 178 ALA A O 1
ATOM 1402 N N . THR A 1 179 ? 0.510 -6.451 -11.256 1.00 85.50 179 THR A N 1
ATOM 1403 C CA . THR A 1 179 ? 1.193 -7.386 -12.162 1.00 85.50 179 THR A CA 1
ATOM 1404 C C . THR A 1 179 ? 1.661 -6.633 -13.398 1.00 85.50 179 THR A C 1
ATOM 1406 O O . THR A 1 179 ? 0.855 -6.008 -14.091 1.00 85.50 179 THR A O 1
ATOM 1409 N N . LEU A 1 180 ? 2.968 -6.704 -13.653 1.00 81.31 180 LEU A N 1
ATOM 1410 C CA . LEU A 1 180 ? 3.643 -6.086 -14.791 1.00 81.31 180 LEU A CA 1
ATOM 1411 C C . LEU A 1 180 ? 3.927 -7.170 -15.839 1.00 81.31 180 LEU A C 1
ATOM 1413 O O . LEU A 1 180 ? 4.625 -8.147 -15.560 1.00 81.31 180 LEU A O 1
ATOM 1417 N N . ALA A 1 181 ? 3.377 -7.023 -17.041 1.00 76.00 181 ALA A N 1
ATOM 1418 C CA . ALA A 1 181 ? 3.577 -7.973 -18.127 1.00 76.00 181 ALA A CA 1
ATOM 1419 C C . ALA A 1 181 ? 5.003 -7.848 -18.689 1.00 76.00 181 ALA A C 1
ATOM 1421 O O . ALA A 1 181 ? 5.311 -6.935 -19.450 1.00 76.00 181 ALA A O 1
ATOM 1422 N N . ARG A 1 182 ? 5.887 -8.783 -18.330 1.00 64.81 182 ARG A N 1
ATOM 1423 C CA . ARG A 1 182 ? 7.237 -8.899 -18.903 1.00 64.81 182 ARG A CA 1
ATOM 1424 C C . ARG A 1 182 ? 7.233 -10.007 -19.959 1.00 64.81 182 ARG A C 1
ATOM 1426 O O . ARG A 1 182 ? 7.528 -11.159 -19.655 1.00 64.81 182 ARG A O 1
ATOM 1433 N N . GLY A 1 183 ? 6.800 -9.678 -21.175 1.00 54.84 183 GLY A N 1
ATOM 1434 C CA . GLY A 1 183 ? 6.719 -10.609 -22.306 1.00 54.84 183 GLY A CA 1
ATOM 1435 C C . GLY A 1 183 ? 7.693 -10.255 -23.431 1.00 54.84 183 GLY A C 1
ATOM 1436 O O . GLY A 1 183 ? 7.970 -9.086 -23.673 1.00 54.84 183 GLY A O 1
ATOM 1437 N N . SER A 1 184 ? 8.162 -11.264 -24.166 1.00 47.75 184 SER A N 1
ATOM 1438 C CA . SER A 1 184 ? 9.075 -11.148 -25.319 1.00 47.75 184 SER A CA 1
ATOM 1439 C C . SER A 1 184 ? 8.493 -10.431 -26.551 1.00 47.75 184 SER A C 1
ATOM 1441 O O . SER A 1 184 ? 9.190 -10.288 -27.550 1.00 47.75 184 SER A O 1
ATOM 1443 N N . SER A 1 185 ? 7.228 -9.999 -26.505 1.00 45.88 185 SER A N 1
ATOM 1444 C CA . SER A 1 185 ? 6.548 -9.255 -27.577 1.00 45.88 185 SER A CA 1
ATOM 1445 C C . SER A 1 185 ? 6.435 -7.751 -27.314 1.00 45.88 185 SER A C 1
ATOM 1447 O O . SER A 1 185 ? 5.859 -7.045 -28.137 1.00 45.88 185 SER A O 1
ATOM 1449 N N . VAL A 1 186 ? 6.917 -7.265 -26.168 1.00 48.91 186 VAL A N 1
ATOM 1450 C CA . VAL A 1 186 ? 6.894 -5.840 -25.824 1.00 48.91 186 VAL A CA 1
ATOM 1451 C C . VAL A 1 186 ? 8.226 -5.240 -26.266 1.00 48.91 186 VAL A C 1
ATOM 1453 O O . VAL A 1 186 ? 9.282 -5.786 -25.941 1.00 48.91 186 VAL A O 1
ATOM 1456 N N . ALA A 1 187 ? 8.196 -4.157 -27.049 1.00 47.84 187 ALA A N 1
ATOM 1457 C CA . ALA A 1 187 ? 9.417 -3.441 -27.409 1.00 47.84 187 ALA A CA 1
ATOM 1458 C C . ALA A 1 187 ? 10.176 -3.055 -26.127 1.00 47.84 187 ALA A C 1
ATOM 1460 O O . ALA A 1 187 ? 9.560 -2.755 -25.105 1.00 47.84 187 ALA A O 1
ATOM 1461 N N . LEU A 1 188 ? 11.513 -3.067 -26.159 1.00 51.41 188 LEU A N 1
ATOM 1462 C CA . LEU A 1 188 ? 12.344 -2.784 -24.976 1.00 51.41 188 LEU A CA 1
ATOM 1463 C C . LEU A 1 188 ? 12.007 -1.432 -24.311 1.00 51.41 188 LEU A C 1
ATOM 1465 O O . LEU A 1 188 ? 12.218 -1.279 -23.111 1.00 51.41 188 LEU A O 1
ATOM 1469 N N . GLU A 1 189 ? 11.457 -0.485 -25.076 1.00 51.47 189 GLU A N 1
ATOM 1470 C CA . GLU A 1 189 ? 11.035 0.845 -24.618 1.00 51.47 18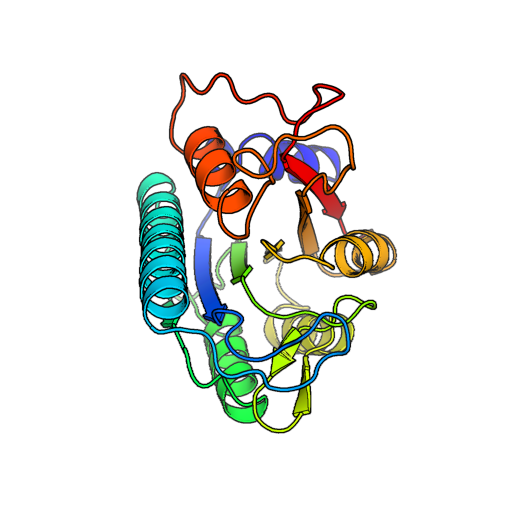9 GLU A CA 1
ATOM 1471 C C . GLU A 1 189 ? 9.649 0.868 -23.937 1.00 51.47 189 GLU A C 1
ATOM 1473 O O . GLU A 1 189 ? 9.377 1.786 -23.172 1.00 51.47 189 GLU A O 1
ATOM 1478 N N . ASP A 1 190 ? 8.820 -0.166 -24.126 1.00 58.47 190 ASP A N 1
ATOM 1479 C CA . ASP A 1 190 ? 7.445 -0.267 -23.598 1.00 58.47 190 ASP A CA 1
ATOM 1480 C C . ASP A 1 190 ? 7.312 -1.277 -22.443 1.00 58.47 190 ASP A C 1
ATOM 1482 O O . ASP A 1 190 ? 6.207 -1.636 -22.025 1.00 58.47 190 ASP A O 1
ATOM 1486 N N . THR A 1 191 ? 8.432 -1.792 -21.925 1.00 67.69 191 THR A N 1
ATOM 1487 C CA . THR A 1 191 ? 8.383 -2.775 -20.836 1.00 67.69 191 THR A CA 1
ATOM 1488 C C . THR A 1 191 ? 7.897 -2.095 -19.552 1.00 67.69 191 THR A C 1
ATOM 1490 O O . THR A 1 191 ? 8.547 -1.152 -19.099 1.00 67.69 191 THR A O 1
ATOM 1493 N N . PRO A 1 192 ? 6.806 -2.572 -18.925 1.00 74.69 192 PRO A N 1
ATOM 1494 C CA . PRO A 1 192 ? 6.264 -1.958 -17.722 1.00 74.69 192 PRO A CA 1
ATOM 1495 C C . PRO A 1 192 ? 7.270 -2.026 -16.569 1.00 74.69 192 PRO A C 1
ATOM 1497 O O . PRO A 1 192 ? 7.874 -3.068 -16.287 1.00 74.69 192 PRO A O 1
ATOM 1500 N N . GLN A 1 193 ? 7.434 -0.896 -15.896 1.00 80.50 193 GLN A N 1
ATOM 1501 C CA . GLN A 1 193 ? 8.393 -0.674 -14.825 1.00 80.50 193 GLN A CA 1
ATOM 1502 C C . GLN A 1 193 ? 7.687 -0.336 -13.508 1.00 80.50 193 GLN A C 1
ATOM 1504 O O . GLN A 1 193 ? 6.529 0.086 -13.466 1.00 80.50 193 GLN A O 1
ATOM 1509 N N . LEU A 1 194 ? 8.423 -0.493 -12.406 1.00 82.94 194 LEU A N 1
ATOM 1510 C CA . LEU A 1 194 ? 7.958 -0.130 -11.069 1.00 82.94 194 LEU A CA 1
ATOM 1511 C C . LEU A 1 194 ? 7.476 1.331 -11.046 1.00 82.94 194 LEU A C 1
ATOM 1513 O O . LEU A 1 194 ? 8.168 2.224 -11.553 1.00 82.94 194 LEU A O 1
ATOM 1517 N N . GLY A 1 195 ? 6.285 1.573 -10.502 1.00 84.75 195 GLY A N 1
ATOM 1518 C CA . GLY A 1 195 ? 5.647 2.890 -10.484 1.00 84.75 195 GLY A CA 1
ATOM 1519 C C . GLY A 1 195 ? 4.678 3.173 -11.630 1.00 84.75 195 GLY A C 1
ATOM 1520 O O . GLY A 1 195 ? 3.877 4.107 -11.514 1.00 84.75 195 GLY A O 1
ATOM 1521 N N . ASP A 1 196 ? 4.676 2.372 -12.703 1.00 88.50 196 ASP A N 1
ATOM 1522 C CA . ASP A 1 196 ? 3.657 2.495 -13.757 1.00 88.50 196 ASP A CA 1
ATOM 1523 C C . ASP A 1 196 ? 2.277 2.111 -13.215 1.00 88.50 196 ASP A C 1
ATOM 1525 O O . ASP A 1 196 ? 1.282 2.781 -13.503 1.00 88.50 196 ASP A O 1
ATOM 1529 N N . PHE A 1 197 ? 2.227 1.078 -12.365 1.00 90.19 197 PHE A N 1
ATOM 1530 C CA . PHE A 1 197 ? 1.022 0.723 -11.624 1.00 90.19 197 PHE A CA 1
ATOM 1531 C C . PHE A 1 197 ? 0.578 1.861 -10.721 1.00 90.19 197 PHE A C 1
ATOM 1533 O O . PHE A 1 197 ? -0.562 2.295 -10.852 1.00 90.19 197 PHE A O 1
ATOM 1540 N N . THR A 1 198 ? 1.463 2.389 -9.872 1.00 91.62 198 THR A N 1
ATOM 1541 C CA . THR A 1 198 ? 1.128 3.513 -8.988 1.00 91.62 198 THR A CA 1
ATOM 1542 C C . THR A 1 198 ? 0.548 4.687 -9.772 1.00 91.62 198 THR A C 1
ATOM 1544 O O . THR A 1 198 ? -0.497 5.216 -9.407 1.00 91.62 198 THR A O 1
ATOM 1547 N N . SER A 1 199 ? 1.170 5.067 -10.889 1.00 90.44 199 SER A N 1
ATOM 1548 C CA . SER A 1 199 ? 0.708 6.193 -11.709 1.00 90.44 199 SER A CA 1
ATOM 1549 C C . SER A 1 199 ? -0.697 5.956 -12.275 1.00 90.44 199 SER A C 1
ATOM 1551 O O . SER A 1 199 ? -1.577 6.803 -12.114 1.00 90.44 199 SER A O 1
ATOM 1553 N N . GLN A 1 200 ? -0.943 4.786 -12.877 1.00 88.94 200 GLN A N 1
ATOM 1554 C CA . GLN A 1 200 ? -2.261 4.425 -13.418 1.00 88.94 200 GLN A CA 1
ATOM 1555 C C . GLN A 1 200 ? -3.319 4.251 -12.321 1.00 88.94 200 GLN A C 1
ATOM 1557 O O . GLN A 1 200 ? -4.481 4.602 -12.516 1.00 88.94 200 GLN A O 1
ATOM 1562 N N . TRP A 1 201 ? -2.923 3.719 -11.166 1.00 89.38 201 TRP A N 1
ATOM 1563 C CA . TRP A 1 201 ? -3.788 3.503 -10.013 1.00 89.38 201 TRP A CA 1
ATOM 1564 C C . TRP A 1 201 ? -4.232 4.806 -9.369 1.00 89.38 201 TRP A C 1
ATOM 1566 O O . TRP A 1 201 ? -5.421 4.980 -9.109 1.00 89.38 201 TRP A O 1
ATOM 1576 N N . VAL A 1 202 ? -3.319 5.755 -9.174 1.00 88.75 202 VAL A N 1
ATOM 1577 C CA . VAL A 1 202 ? -3.684 7.081 -8.672 1.00 88.75 202 VAL A CA 1
ATOM 1578 C C . VAL A 1 202 ? -4.553 7.807 -9.690 1.00 88.75 202 VAL A C 1
ATOM 1580 O O . VAL A 1 202 ? -5.551 8.402 -9.305 1.00 88.75 202 VAL A O 1
ATOM 1583 N N . GLU A 1 203 ? -4.241 7.719 -10.984 1.00 88.19 203 GLU A N 1
ATOM 1584 C CA . GLU A 1 203 ? -5.073 8.337 -12.018 1.00 88.19 203 GLU A CA 1
ATOM 1585 C C . GLU A 1 203 ? -6.492 7.762 -12.049 1.00 88.19 203 GLU A C 1
ATOM 1587 O O . GLU A 1 203 ? -7.455 8.515 -12.118 1.00 88.19 203 GLU A O 1
ATOM 1592 N N . TYR A 1 204 ? -6.636 6.442 -11.940 1.00 84.44 204 TYR A N 1
ATOM 1593 C CA . TYR A 1 204 ? -7.938 5.784 -11.836 1.00 84.44 204 TYR A CA 1
ATOM 1594 C C . TYR A 1 204 ? -8.751 6.261 -10.626 1.00 84.44 204 TYR A C 1
ATOM 1596 O O . TYR A 1 204 ? -9.943 6.511 -10.757 1.00 84.44 204 TYR A O 1
ATOM 1604 N N . ASN A 1 205 ? -8.116 6.414 -9.461 1.00 83.00 205 ASN A N 1
ATOM 1605 C CA . ASN A 1 205 ? -8.829 6.783 -8.237 1.00 83.00 205 ASN A CA 1
ATOM 1606 C C . ASN A 1 205 ? -9.070 8.296 -8.096 1.00 83.00 205 ASN A C 1
ATOM 1608 O O . ASN A 1 205 ? -10.060 8.698 -7.494 1.00 83.00 205 ASN A O 1
ATOM 1612 N N . CYS A 1 206 ? -8.191 9.140 -8.644 1.00 85.12 206 CYS A N 1
ATOM 1613 C CA . CYS A 1 206 ? -8.232 10.593 -8.446 1.00 85.12 206 CYS A CA 1
ATOM 1614 C C . CYS A 1 206 ? -8.851 11.363 -9.621 1.00 85.12 206 CYS A C 1
ATOM 1616 O O . CYS A 1 206 ? -9.211 12.527 -9.447 1.00 85.12 206 CYS A O 1
ATOM 1618 N N . ASN A 1 207 ? -8.944 10.767 -10.816 1.00 81.88 207 ASN A N 1
ATOM 1619 C CA . ASN A 1 207 ? -9.540 11.405 -11.988 1.00 81.88 207 ASN A CA 1
ATOM 1620 C C . ASN A 1 207 ? -10.894 10.752 -12.327 1.00 81.88 207 ASN A C 1
ATOM 1622 O O . ASN A 1 207 ? -10.913 9.636 -12.846 1.00 81.88 207 ASN A O 1
ATOM 1626 N N . PRO A 1 208 ? -12.027 11.457 -12.136 1.00 75.25 208 PRO A N 1
ATOM 1627 C CA . PRO A 1 208 ? -13.355 10.954 -12.502 1.00 75.25 208 PRO A CA 1
ATOM 1628 C C . PRO A 1 208 ? -13.513 10.615 -13.992 1.00 75.25 208 PRO A C 1
ATOM 1630 O O . PRO A 1 208 ? -14.385 9.836 -14.360 1.00 75.25 208 PRO A O 1
ATOM 1633 N N . ASN A 1 209 ? -12.674 11.198 -14.854 1.00 81.19 209 ASN A N 1
ATOM 1634 C CA . ASN A 1 209 ? -12.662 10.954 -16.297 1.00 81.19 209 ASN A CA 1
ATOM 1635 C C . ASN A 1 209 ? -11.636 9.889 -16.711 1.00 81.19 209 ASN A C 1
ATOM 1637 O O . ASN A 1 209 ? -11.336 9.758 -17.900 1.00 81.19 209 ASN A O 1
ATOM 1641 N N . SER A 1 210 ? -11.049 9.164 -15.755 1.00 78.25 210 SER A N 1
ATOM 1642 C CA . SER A 1 210 ? -10.073 8.126 -16.059 1.00 78.25 210 SER A CA 1
ATOM 1643 C C . SER A 1 210 ? -10.688 7.054 -16.954 1.00 78.25 210 SER A C 1
ATOM 1645 O O . SER A 1 210 ? -11.749 6.500 -16.675 1.00 78.25 210 SER A O 1
ATOM 1647 N N . THR A 1 211 ? -9.996 6.736 -18.041 1.00 75.50 211 THR A N 1
ATOM 1648 C CA . THR A 1 211 ? -10.383 5.670 -18.973 1.00 75.50 211 THR A CA 1
ATOM 1649 C C . THR A 1 211 ? -9.803 4.315 -18.572 1.00 75.50 211 THR A C 1
ATOM 1651 O O . THR A 1 211 ? -10.004 3.321 -19.271 1.00 75.50 211 THR A O 1
ATOM 1654 N N . THR A 1 212 ? -9.083 4.250 -17.447 1.00 75.81 212 THR A N 1
ATOM 1655 C CA . THR A 1 212 ? -8.464 3.020 -16.959 1.00 75.81 212 THR A CA 1
ATOM 1656 C C . THR A 1 212 ? -9.524 1.985 -16.600 1.00 75.81 212 THR A C 1
ATOM 1658 O O . THR A 1 212 ? -10.410 2.217 -15.785 1.00 75.81 212 THR A O 1
ATOM 1661 N N . ARG A 1 213 ? -9.396 0.800 -17.195 1.00 75.56 213 ARG A N 1
ATOM 1662 C CA . ARG A 1 213 ? -10.262 -0.354 -16.964 1.00 75.56 213 ARG A CA 1
ATOM 1663 C C . ARG A 1 213 ? -9.398 -1.547 -16.595 1.00 75.56 213 ARG A C 1
ATOM 1665 O O . ARG A 1 213 ? -8.800 -2.180 -17.459 1.00 75.56 213 ARG A O 1
ATOM 1672 N N . TRP A 1 214 ? -9.333 -1.862 -15.304 1.00 77.56 214 TRP A N 1
ATOM 1673 C CA . TRP A 1 214 ? -8.491 -2.947 -14.780 1.00 77.56 214 TRP A CA 1
ATOM 1674 C C . TRP A 1 214 ? -8.891 -4.348 -15.269 1.00 77.56 214 TRP A C 1
ATOM 1676 O O . TRP A 1 214 ? -8.085 -5.269 -15.190 1.00 77.56 214 TRP A O 1
ATOM 1686 N N . LEU A 1 215 ? -10.116 -4.503 -15.783 1.00 68.81 215 LEU A N 1
ATOM 1687 C CA . LEU A 1 215 ? -10.677 -5.768 -16.273 1.00 68.81 215 LEU A CA 1
ATOM 1688 C C . LEU A 1 215 ? -10.345 -6.076 -17.744 1.00 68.81 215 LEU A C 1
ATOM 1690 O O . LEU A 1 215 ? -10.663 -7.168 -18.219 1.00 68.81 215 LEU A O 1
ATOM 1694 N N . GLU A 1 216 ? -9.750 -5.134 -18.481 1.00 72.56 216 GLU A N 1
ATOM 1695 C CA . GLU A 1 216 ? -9.371 -5.363 -19.878 1.00 72.56 216 GLU A CA 1
ATOM 1696 C C . GLU A 1 216 ? -8.230 -6.386 -19.965 1.00 72.56 216 GLU A C 1
ATOM 1698 O O . GLU A 1 216 ? -7.209 -6.274 -19.282 1.00 72.56 216 GLU A O 1
ATOM 1703 N N . ARG A 1 217 ? -8.423 -7.409 -20.807 1.00 59.47 217 ARG A N 1
ATOM 1704 C CA . ARG A 1 217 ? -7.385 -8.398 -21.122 1.00 59.47 217 ARG A CA 1
ATOM 1705 C C . ARG A 1 217 ? -6.290 -7.703 -21.946 1.00 59.47 217 ARG A C 1
ATOM 1707 O O . ARG A 1 217 ? -6.597 -6.805 -22.719 1.00 59.47 217 ARG A O 1
ATOM 1714 N N . ASP A 1 218 ? -5.037 -8.108 -21.746 1.00 66.38 218 ASP A N 1
ATOM 1715 C CA . ASP A 1 218 ? -3.835 -7.621 -22.454 1.00 66.38 218 ASP A CA 1
ATOM 1716 C C . ASP A 1 218 ? -3.239 -6.272 -22.005 1.00 66.38 218 ASP A C 1
ATOM 1718 O O . ASP A 1 218 ? -2.403 -5.691 -22.697 1.00 66.38 218 ASP A O 1
ATOM 1722 N N . ARG A 1 219 ? -3.576 -5.779 -20.804 1.00 76.56 219 ARG A N 1
ATOM 1723 C CA . ARG A 1 219 ? -2.863 -4.623 -20.232 1.00 76.56 219 ARG A CA 1
ATOM 1724 C C . ARG A 1 219 ? -1.433 -4.984 -19.829 1.00 76.56 219 ARG A C 1
ATOM 1726 O O . ARG A 1 219 ? -1.204 -5.979 -19.143 1.00 76.56 219 ARG A O 1
ATOM 1733 N N . ALA A 1 220 ? -0.495 -4.086 -20.136 1.00 80.88 220 ALA A N 1
ATOM 1734 C CA . ALA A 1 220 ? 0.879 -4.162 -19.634 1.00 80.88 220 ALA A CA 1
ATOM 1735 C C . ALA A 1 220 ? 0.943 -4.099 -18.097 1.00 80.88 220 ALA A C 1
ATOM 1737 O O . ALA A 1 220 ? 1.822 -4.692 -17.477 1.00 80.88 220 ALA A O 1
ATOM 1738 N N . VAL A 1 221 ? -0.016 -3.403 -17.482 1.00 84.44 221 VAL A N 1
ATOM 1739 C CA . VAL A 1 221 ? -0.140 -3.258 -16.033 1.00 84.44 221 VAL A CA 1
ATOM 1740 C C . VAL A 1 221 ? -1.558 -3.614 -15.609 1.00 84.44 221 VAL A C 1
ATOM 1742 O O . VAL A 1 221 ? -2.529 -3.041 -16.111 1.00 84.44 221 VAL A O 1
ATOM 1745 N N . SER A 1 222 ? -1.676 -4.551 -14.672 1.00 84.81 222 SER A N 1
ATOM 1746 C CA . SER A 1 222 ? -2.959 -5.018 -14.143 1.00 84.81 222 SER A CA 1
ATOM 1747 C C . SER A 1 222 ? -2.987 -4.999 -12.617 1.00 84.81 222 SER A C 1
ATOM 1749 O O . SER A 1 222 ? -1.950 -5.088 -11.956 1.00 84.81 222 SER A O 1
ATOM 1751 N N . ALA A 1 223 ? -4.192 -4.866 -12.063 1.00 86.38 223 ALA A N 1
ATOM 1752 C CA . ALA A 1 223 ? -4.448 -4.880 -10.631 1.00 86.38 223 ALA A CA 1
ATOM 1753 C C . ALA A 1 223 ? -5.098 -6.211 -10.238 1.00 86.38 223 ALA A C 1
ATOM 1755 O O . ALA A 1 223 ? -6.081 -6.634 -10.846 1.00 86.38 223 ALA A O 1
ATOM 1756 N N . THR A 1 224 ? -4.563 -6.866 -9.210 1.00 86.69 224 THR A N 1
ATOM 1757 C CA . THR A 1 224 ? -5.129 -8.095 -8.640 1.00 86.69 224 THR A CA 1
ATOM 1758 C C . THR A 1 224 ? -5.478 -7.867 -7.177 1.00 86.69 224 THR A C 1
ATOM 1760 O O . THR A 1 224 ? -4.722 -7.238 -6.445 1.00 86.69 224 THR A O 1
ATOM 1763 N N . TYR A 1 225 ? -6.610 -8.412 -6.738 1.00 87.00 225 TYR A N 1
ATOM 1764 C CA . TYR A 1 225 ? -7.181 -8.126 -5.424 1.00 87.00 225 TYR A CA 1
ATOM 1765 C C . TYR A 1 225 ? -7.366 -9.398 -4.604 1.00 87.00 225 TYR A C 1
ATOM 1767 O O . TYR A 1 225 ? -7.691 -10.464 -5.137 1.00 87.00 225 TYR A O 1
ATOM 1775 N N . GLY A 1 226 ? -7.173 -9.290 -3.297 1.00 87.50 226 GLY A N 1
ATOM 1776 C CA . GLY A 1 226 ? -7.398 -10.347 -2.321 1.00 87.50 226 GLY A CA 1
ATOM 1777 C C . GLY A 1 226 ? -7.999 -9.747 -1.063 1.00 87.50 226 GLY A C 1
ATOM 1778 O O . GLY A 1 226 ? -7.570 -8.689 -0.620 1.00 87.50 226 GLY A O 1
ATOM 1779 N N . ILE A 1 227 ? -9.006 -10.407 -0.507 1.00 87.25 227 ILE A N 1
ATOM 1780 C CA . ILE A 1 227 ? -9.719 -9.959 0.690 1.00 87.25 227 ILE A CA 1
ATOM 1781 C C . ILE A 1 227 ? -9.731 -11.140 1.660 1.00 87.25 227 ILE A C 1
ATOM 1783 O O . ILE A 1 227 ? -9.883 -12.281 1.214 1.00 87.25 227 ILE A O 1
ATOM 1787 N N . ALA A 1 228 ? -9.507 -10.869 2.944 1.00 86.06 228 ALA A N 1
ATOM 1788 C CA . ALA A 1 228 ? -9.639 -11.848 4.017 1.00 86.06 228 ALA A CA 1
ATOM 1789 C C . ALA A 1 228 ? -11.084 -12.358 4.130 1.00 86.06 228 ALA A C 1
ATOM 1791 O O . ALA A 1 228 ? -12.025 -11.647 3.772 1.00 86.06 228 ALA A O 1
ATOM 1792 N N . LYS A 1 229 ? -11.234 -13.601 4.588 1.00 72.38 229 LYS A N 1
ATOM 1793 C CA . LYS A 1 229 ? -12.530 -14.267 4.751 1.00 72.38 229 LYS A CA 1
ATOM 1794 C C . LYS A 1 229 ? -13.218 -13.883 6.055 1.00 72.38 229 LYS A C 1
ATOM 1796 O O . LYS A 1 229 ? -12.513 -13.734 7.082 1.00 72.38 229 LYS A O 1
#